Protein AF-A0AA96V704-F1 (afdb_monomer)

Secondary structure (DSSP, 8-state):
-------------------------------PPP-SSB-EEEEEEEE--TTSTTEEEEEEEEEEESTTTEEE-GGG-EEEEETTEEEEE-BEEESS---S--EEEEEEEEEEEEGGGPPSEEEEEEETTTSTT-EEEEEEEETTEEEEEEE-EEEEEEEEEETTEEEEEEEEEE-GGGEEE-GGG-EE-SS--TTSEEEEE-EEEEESS---S--EEEEEEEEEEEGGGS-SEEEEEEETTEEEEEEEETTEEE--

Radius of gyration: 26.64 Å; Cα contacts (8 Å, |Δi|>4): 535; chains: 1; bounding box: 70×61×93 Å

Organism: NCBI:txid3028294

Structure (mmCIF, N/CA/C/O backbone):
data_AF-A0AA96V704-F1
#
_entry.id   AF-A0AA96V704-F1
#
loop_
_atom_site.group_PDB
_atom_site.id
_atom_site.type_symbol
_atom_site.label_atom_id
_atom_site.label_alt_id
_atom_site.label_comp_id
_atom_site.label_asym_id
_atom_site.label_entity_id
_atom_site.label_seq_id
_atom_site.pdbx_PDB_ins_code
_atom_site.Cartn_x
_atom_site.Cartn_y
_atom_site.Cartn_z
_atom_site.occupancy
_atom_site.B_iso_or_equiv
_atom_site.auth_seq_id
_atom_site.auth_comp_id
_atom_site.auth_asym_id
_atom_site.auth_atom_id
_atom_site.pdbx_PDB_model_num
ATOM 1 N N . MET A 1 1 ? 39.446 -41.474 -61.841 1.00 39.25 1 MET A N 1
ATOM 2 C CA . MET A 1 1 ? 40.525 -41.990 -60.965 1.00 39.25 1 MET A CA 1
ATOM 3 C C . MET A 1 1 ? 41.539 -40.887 -60.685 1.00 39.25 1 MET A C 1
ATOM 5 O O . MET A 1 1 ? 42.264 -40.528 -61.600 1.00 39.25 1 MET A O 1
ATOM 9 N N . LYS A 1 2 ? 41.579 -40.363 -59.453 1.00 33.50 2 LYS A N 1
ATOM 10 C CA . LYS A 1 2 ? 42.769 -40.173 -58.590 1.00 33.50 2 LYS A CA 1
ATOM 11 C C . LYS A 1 2 ? 42.350 -39.379 -57.340 1.00 33.50 2 LYS A C 1
ATOM 13 O O . LYS A 1 2 ? 41.720 -38.336 -57.451 1.00 33.50 2 LYS A O 1
ATOM 18 N N . LYS A 1 3 ? 42.652 -39.955 -56.173 1.00 37.19 3 LYS A N 1
ATOM 19 C CA . LYS A 1 3 ? 42.550 -39.372 -54.824 1.00 37.19 3 LYS A CA 1
ATOM 20 C C . LYS A 1 3 ? 43.811 -38.549 -54.511 1.00 37.19 3 LYS A C 1
ATOM 22 O O . LYS A 1 3 ? 44.847 -38.854 -55.099 1.00 37.19 3 LYS A O 1
ATOM 27 N N . SER A 1 4 ? 43.671 -37.595 -53.576 1.00 34.91 4 SER A N 1
ATOM 28 C CA . SER A 1 4 ? 44.601 -37.122 -52.508 1.00 34.91 4 SER A CA 1
ATOM 29 C C . SER A 1 4 ? 44.200 -35.673 -52.158 1.00 34.91 4 SER A C 1
ATOM 31 O O . SER A 1 4 ? 44.224 -34.836 -53.049 1.00 34.91 4 SER A O 1
ATOM 33 N N . ILE A 1 5 ? 43.558 -35.336 -51.028 1.00 44.12 5 ILE A N 1
ATOM 34 C CA . ILE A 1 5 ? 43.994 -35.259 -49.608 1.00 44.12 5 ILE A CA 1
ATOM 35 C C . ILE A 1 5 ? 45.219 -34.355 -49.368 1.00 44.12 5 ILE A C 1
ATOM 37 O O . ILE A 1 5 ? 46.335 -34.778 -49.643 1.00 44.12 5 ILE A O 1
ATOM 41 N N . LEU A 1 6 ? 44.967 -33.170 -48.785 1.00 31.48 6 LEU A N 1
ATOM 42 C CA . LEU A 1 6 ? 45.676 -32.470 -47.680 1.00 31.48 6 LEU A CA 1
ATOM 43 C C . LEU A 1 6 ? 44.909 -31.133 -47.464 1.00 31.48 6 LEU A C 1
ATOM 45 O O . LEU A 1 6 ? 44.795 -30.371 -48.415 1.00 31.48 6 LEU A O 1
ATOM 49 N N . LEU A 1 7 ? 44.137 -30.846 -46.403 1.00 34.50 7 LEU A N 1
ATOM 50 C CA . LEU A 1 7 ? 44.446 -30.637 -44.974 1.00 34.50 7 LEU A CA 1
ATOM 51 C C . LEU A 1 7 ? 45.604 -29.655 -44.723 1.00 34.50 7 LEU A C 1
ATOM 53 O O . LEU A 1 7 ? 46.739 -30.011 -45.014 1.00 34.50 7 LEU A O 1
ATOM 57 N N . THR A 1 8 ? 45.287 -28.454 -44.198 1.00 35.72 8 THR A N 1
ATOM 58 C CA . THR A 1 8 ? 45.932 -27.661 -43.103 1.00 35.72 8 THR A CA 1
ATOM 59 C C . THR A 1 8 ? 45.295 -26.248 -43.124 1.00 35.72 8 THR A C 1
ATOM 61 O O . THR A 1 8 ? 45.451 -25.531 -44.103 1.00 35.72 8 THR A O 1
ATOM 64 N N . PHE A 1 9 ? 44.305 -25.929 -42.281 1.00 31.09 9 PHE A N 1
ATOM 65 C CA . PHE A 1 9 ? 44.401 -25.277 -40.957 1.00 31.09 9 PHE A CA 1
ATOM 66 C C . PHE A 1 9 ? 45.142 -23.926 -40.908 1.00 31.09 9 PHE A C 1
ATOM 68 O O . PHE A 1 9 ? 46.346 -23.885 -41.144 1.00 31.09 9 PHE A O 1
ATOM 75 N N . SER A 1 10 ? 44.413 -22.896 -40.439 1.00 35.72 10 SER A N 1
ATOM 76 C CA . SER A 1 10 ? 44.825 -21.712 -39.640 1.00 35.72 10 SER A CA 1
ATOM 77 C C . SER A 1 10 ? 44.359 -20.376 -40.250 1.00 35.72 10 SER A C 1
ATOM 79 O O . SER A 1 10 ? 44.518 -20.200 -41.448 1.00 35.72 10 SER A O 1
ATOM 81 N N . VAL A 1 11 ? 43.827 -19.359 -39.554 1.00 31.61 11 VAL A N 1
ATOM 82 C CA . VAL A 1 11 ? 43.449 -19.086 -38.145 1.00 31.61 11 VAL A CA 1
ATOM 83 C C . VAL A 1 11 ? 42.862 -17.643 -38.127 1.00 31.61 11 VAL A C 1
ATOM 85 O O . VAL A 1 11 ? 43.405 -16.803 -38.835 1.00 31.61 11 VAL A O 1
ATOM 88 N N . LEU A 1 12 ? 41.836 -17.382 -37.286 1.00 28.39 12 LEU A N 1
ATOM 89 C CA . LEU A 1 12 ? 41.386 -16.082 -36.692 1.00 28.39 12 LEU A CA 1
ATOM 90 C C . LEU A 1 12 ? 40.918 -14.916 -37.608 1.00 28.39 12 LEU A C 1
ATOM 92 O O . LEU A 1 12 ? 41.478 -14.692 -38.666 1.00 28.39 12 LEU A O 1
ATOM 96 N N . ALA A 1 13 ? 39.968 -14.039 -37.245 1.00 33.94 13 ALA A N 1
ATOM 97 C CA . ALA A 1 13 ? 39.105 -13.852 -36.063 1.00 33.94 13 ALA A CA 1
ATOM 98 C C . ALA A 1 13 ? 37.879 -12.994 -36.494 1.00 33.94 13 ALA A C 1
ATOM 100 O O . ALA A 1 13 ? 38.043 -12.077 -37.290 1.00 33.94 13 ALA A O 1
ATOM 101 N N . ILE A 1 14 ? 36.638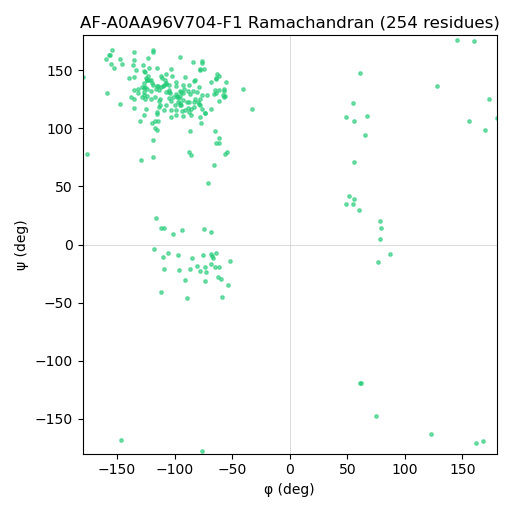 -13.398 -36.188 1.00 31.78 14 ILE A N 1
ATOM 102 C CA . ILE A 1 14 ? 35.740 -12.900 -35.113 1.00 31.78 14 ILE A CA 1
ATOM 103 C C . ILE A 1 14 ? 35.237 -11.453 -35.286 1.00 31.78 14 ILE A C 1
ATOM 105 O O . ILE A 1 14 ? 35.977 -10.508 -35.049 1.00 31.78 14 ILE A O 1
ATOM 109 N N . ALA A 1 15 ? 33.932 -11.319 -35.564 1.00 30.17 15 ALA A N 1
ATOM 110 C CA . ALA A 1 15 ? 32.969 -10.566 -34.742 1.00 30.17 15 ALA A CA 1
ATOM 111 C C . ALA A 1 15 ? 31.553 -10.734 -35.333 1.00 30.17 15 ALA A C 1
ATOM 113 O O . ALA A 1 15 ? 31.043 -9.864 -36.031 1.00 30.17 15 ALA A O 1
ATOM 114 N N . VAL A 1 16 ? 30.921 -11.883 -35.082 1.00 33.66 16 VAL A N 1
ATOM 115 C CA . VAL A 1 16 ? 29.465 -12.016 -35.228 1.00 33.66 16 VAL A CA 1
ATOM 116 C C . VAL A 1 16 ? 28.906 -11.970 -33.815 1.00 33.66 16 VAL A C 1
ATOM 118 O O . VAL A 1 16 ? 29.137 -12.886 -33.029 1.00 33.66 16 VAL A O 1
ATOM 121 N N . LEU A 1 17 ? 28.230 -10.866 -33.497 1.00 30.38 17 LEU A N 1
ATOM 122 C CA . LEU A 1 17 ? 27.373 -10.706 -32.327 1.00 30.38 17 LEU A CA 1
ATOM 123 C C . LEU A 1 17 ? 26.237 -11.729 -32.428 1.00 30.38 17 LEU A C 1
ATOM 125 O O . LEU A 1 17 ? 25.181 -11.468 -32.998 1.00 30.38 17 LEU A O 1
ATOM 129 N N . ALA A 1 18 ? 26.494 -12.930 -31.917 1.00 34.00 18 ALA A N 1
ATOM 130 C CA . ALA A 1 18 ? 25.453 -13.872 -31.569 1.00 34.00 18 ALA A CA 1
ATOM 131 C C . ALA A 1 18 ? 24.858 -13.403 -30.241 1.00 34.00 18 ALA A C 1
ATOM 133 O O . ALA A 1 18 ? 25.469 -13.539 -29.183 1.00 34.00 18 ALA A O 1
ATOM 134 N N . VAL A 1 19 ? 23.668 -12.821 -30.332 1.00 37.66 19 VAL A N 1
ATOM 135 C CA . VAL A 1 19 ? 22.746 -12.624 -29.217 1.00 37.66 19 VAL A CA 1
ATOM 136 C C . VAL A 1 19 ? 22.348 -14.024 -28.744 1.00 37.66 19 VAL A C 1
ATOM 138 O O . VAL A 1 19 ? 21.431 -14.642 -29.280 1.00 37.66 19 VAL A O 1
ATOM 141 N N . SER A 1 20 ? 23.128 -14.603 -27.834 1.00 30.58 20 SER A N 1
ATOM 142 C CA . SER A 1 20 ? 22.830 -15.909 -27.257 1.00 30.58 20 SER A CA 1
ATOM 143 C C . SER A 1 20 ? 22.031 -15.722 -25.978 1.00 30.58 20 SER A C 1
ATOM 145 O O . SER A 1 20 ? 22.572 -15.301 -24.954 1.00 30.58 20 SER A O 1
ATOM 147 N N . PHE A 1 21 ? 20.759 -16.112 -26.051 1.00 39.66 21 PHE A N 1
ATOM 148 C CA . PHE A 1 21 ? 20.025 -16.700 -24.939 1.00 39.66 21 PHE A CA 1
ATOM 149 C C . PHE A 1 21 ? 20.977 -17.530 -24.071 1.00 39.66 21 PHE A C 1
ATOM 151 O O . PHE A 1 21 ? 21.528 -18.535 -24.520 1.00 39.66 21 PHE A O 1
ATOM 158 N N . SER A 1 22 ? 21.153 -17.117 -22.824 1.00 34.06 22 SER A N 1
ATOM 159 C CA . SER A 1 22 ? 21.634 -17.985 -21.758 1.00 34.06 22 SER A CA 1
ATOM 160 C C . SER A 1 22 ? 20.549 -18.045 -20.693 1.00 34.06 22 SER A C 1
ATOM 162 O O . SER A 1 22 ? 20.645 -17.468 -19.619 1.00 34.06 22 SER A O 1
ATOM 164 N N . GLY A 1 23 ? 19.498 -18.803 -21.013 1.00 34.56 23 GLY A N 1
ATOM 165 C CA . GLY A 1 23 ? 18.799 -19.556 -19.986 1.00 34.56 23 GLY A CA 1
ATOM 166 C C . GLY A 1 23 ? 19.796 -20.537 -19.384 1.00 34.56 23 GLY A C 1
ATOM 167 O O . GLY A 1 23 ? 19.983 -21.639 -19.895 1.00 34.56 23 GLY A O 1
ATOM 168 N N . CYS A 1 24 ? 20.469 -20.120 -18.317 1.00 34.59 24 CYS A N 1
ATOM 169 C CA . CYS A 1 24 ? 21.003 -21.063 -17.360 1.00 34.59 24 CYS A CA 1
ATOM 170 C C . CYS A 1 24 ? 19.861 -21.323 -16.376 1.00 34.59 24 CYS A C 1
ATOM 172 O O . CYS A 1 24 ? 19.638 -20.545 -15.454 1.00 34.59 24 CYS A O 1
ATOM 174 N N . LEU A 1 25 ? 19.127 -22.421 -16.583 1.00 43.41 25 LEU A N 1
ATOM 175 C CA . LEU A 1 25 ? 18.431 -23.126 -15.502 1.00 43.41 25 LEU A CA 1
ATOM 176 C C . LEU A 1 25 ? 19.512 -23.696 -14.573 1.00 43.41 25 LEU A C 1
ATOM 178 O O . LEU A 1 25 ? 19.785 -24.893 -14.539 1.00 43.41 25 LEU A O 1
ATOM 182 N N . GLY A 1 26 ? 20.209 -22.794 -13.892 1.00 32.97 26 GLY A N 1
ATOM 183 C CA . GLY A 1 26 ? 21.067 -23.111 -12.780 1.00 32.97 26 GLY A CA 1
ATOM 184 C C . GLY A 1 26 ? 20.168 -23.199 -11.563 1.00 32.97 26 GLY A C 1
ATOM 185 O O . GLY A 1 26 ? 19.542 -22.215 -11.189 1.00 32.97 26 GLY A O 1
ATOM 186 N N . SER A 1 27 ? 20.120 -24.377 -10.948 1.00 44.25 27 SER A N 1
ATOM 187 C CA . SER A 1 27 ? 19.888 -24.523 -9.511 1.00 44.25 27 SER A CA 1
ATOM 188 C C . SER A 1 27 ? 20.964 -23.699 -8.794 1.00 44.25 27 SER A C 1
ATOM 190 O O . SER A 1 27 ? 22.006 -24.228 -8.409 1.00 44.25 27 SER A O 1
ATOM 192 N N . GLY A 1 28 ? 20.786 -22.384 -8.755 1.00 36.56 28 GLY A N 1
ATOM 193 C CA . GLY A 1 28 ? 21.665 -21.457 -8.075 1.00 36.56 28 GLY A CA 1
ATOM 194 C C . GLY A 1 28 ? 21.086 -21.216 -6.700 1.00 36.56 28 GLY A C 1
ATOM 195 O O . GLY A 1 28 ? 19.957 -20.751 -6.600 1.00 36.56 28 GLY A O 1
ATOM 196 N N . ASP A 1 29 ? 21.856 -21.550 -5.666 1.00 43.31 29 ASP A N 1
ATOM 197 C CA . ASP A 1 29 ? 21.665 -20.975 -4.339 1.00 43.31 29 ASP A CA 1
ATOM 198 C C . ASP A 1 29 ? 21.357 -19.480 -4.488 1.00 43.31 29 ASP A C 1
ATOM 200 O O . ASP A 1 29 ? 22.064 -18.804 -5.246 1.00 43.31 29 ASP A O 1
ATOM 204 N N . ASP A 1 30 ? 20.333 -18.996 -3.779 1.00 45.97 30 ASP A N 1
ATOM 205 C CA . ASP A 1 30 ? 19.966 -17.584 -3.634 1.00 45.97 30 ASP A CA 1
ATOM 206 C C . ASP A 1 30 ? 21.181 -16.789 -3.133 1.00 45.97 30 ASP A C 1
ATOM 208 O O . ASP A 1 30 ? 21.349 -16.526 -1.942 1.00 45.97 30 ASP A O 1
ATOM 212 N N . LYS A 1 31 ? 22.106 -16.458 -4.032 1.00 41.94 31 LYS A N 1
ATOM 213 C CA . LYS A 1 31 ? 23.241 -15.605 -3.720 1.00 41.94 31 LYS A CA 1
ATOM 214 C C . LYS A 1 31 ? 22.753 -14.176 -3.892 1.00 41.94 31 LYS A C 1
ATOM 216 O O . LYS A 1 31 ? 22.484 -13.789 -5.030 1.00 41.94 31 LYS A O 1
ATOM 221 N N . PRO A 1 32 ? 22.629 -13.400 -2.802 1.00 43.78 32 PRO A N 1
ATOM 222 C CA . PRO A 1 32 ? 22.258 -12.003 -2.910 1.00 43.78 32 PRO A CA 1
ATOM 223 C C . PRO A 1 32 ? 23.282 -11.299 -3.802 1.00 43.78 32 PRO A C 1
ATOM 225 O O . PRO A 1 32 ? 24.494 -11.446 -3.619 1.00 43.78 32 PRO A O 1
ATOM 228 N N . VAL A 1 33 ? 22.787 -10.583 -4.808 1.00 52.56 33 VAL A N 1
ATOM 229 C CA . VAL A 1 33 ? 23.604 -9.677 -5.613 1.00 52.56 33 VAL A CA 1
ATOM 230 C C . VAL A 1 33 ? 24.136 -8.609 -4.659 1.00 52.56 33 VAL A C 1
ATOM 232 O O . VAL A 1 33 ? 23.356 -7.970 -3.960 1.00 52.56 33 VAL A O 1
ATOM 235 N N . THR A 1 34 ? 25.456 -8.434 -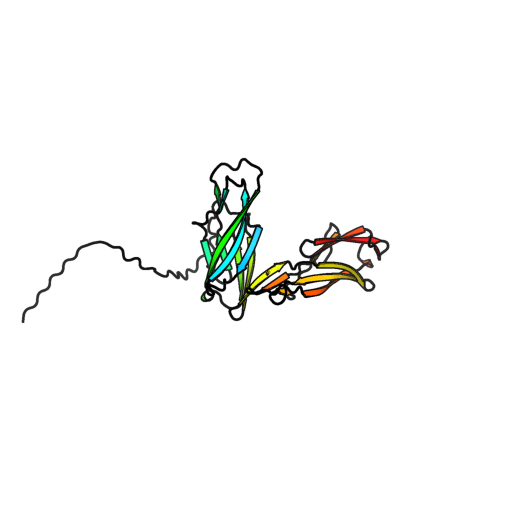4.579 1.00 50.34 34 THR A N 1
ATOM 236 C CA . THR A 1 34 ? 26.038 -7.344 -3.788 1.00 50.34 34 THR A CA 1
ATOM 237 C C . THR A 1 34 ? 25.693 -6.021 -4.460 1.00 50.34 34 THR A C 1
ATOM 239 O O . THR A 1 34 ? 26.110 -5.781 -5.592 1.00 50.34 34 THR A O 1
ATOM 242 N N . ILE A 1 35 ? 24.931 -5.179 -3.766 1.00 59.28 35 ILE A N 1
ATOM 243 C CA . ILE A 1 35 ? 24.537 -3.857 -4.249 1.00 59.28 35 ILE A CA 1
ATOM 244 C C . ILE A 1 35 ? 25.466 -2.822 -3.627 1.00 59.28 35 ILE A C 1
ATOM 246 O O . ILE A 1 35 ? 25.413 -2.566 -2.422 1.00 59.28 35 ILE A O 1
ATOM 250 N N . ASP A 1 36 ? 26.308 -2.212 -4.455 1.00 61.59 36 ASP A N 1
ATOM 251 C CA . ASP A 1 36 ? 27.104 -1.068 -4.035 1.00 61.59 36 ASP A CA 1
ATOM 252 C C . ASP A 1 36 ? 26.209 0.177 -3.989 1.00 61.59 36 ASP A C 1
ATOM 254 O O . ASP A 1 36 ? 25.679 0.618 -5.006 1.00 61.59 36 ASP A O 1
ATOM 258 N N . ASN A 1 37 ? 26.054 0.745 -2.788 1.00 70.69 37 ASN A N 1
ATOM 259 C CA . ASN A 1 37 ? 25.334 1.995 -2.525 1.00 70.69 37 ASN A CA 1
ATOM 260 C C . ASN A 1 37 ? 23.868 1.998 -3.033 1.00 70.69 37 ASN A C 1
ATOM 262 O O . ASN A 1 37 ? 23.546 2.696 -3.997 1.00 70.69 37 ASN A O 1
ATOM 266 N N . PRO A 1 38 ? 22.961 1.241 -2.387 1.00 78.50 38 PRO A N 1
ATOM 267 C CA . PRO A 1 38 ? 21.559 1.161 -2.794 1.00 78.50 38 PRO A CA 1
ATOM 268 C C . PRO A 1 38 ? 20.840 2.511 -2.672 1.00 78.50 38 PRO A C 1
ATOM 270 O O . PRO A 1 38 ? 21.104 3.307 -1.759 1.00 78.50 38 PRO A O 1
ATOM 273 N N . ALA A 1 39 ? 19.887 2.757 -3.569 1.00 77.44 39 ALA A N 1
ATOM 274 C CA . ALA A 1 39 ? 18.998 3.909 -3.497 1.00 77.44 39 ALA A CA 1
ATOM 275 C C . ALA A 1 39 ? 17.917 3.756 -2.412 1.00 77.44 39 ALA A C 1
ATOM 277 O O . ALA A 1 39 ? 17.479 2.646 -2.117 1.00 77.44 39 ALA A O 1
ATOM 278 N N . THR A 1 40 ? 17.447 4.868 -1.837 1.00 83.06 40 THR A N 1
ATOM 279 C CA . THR A 1 40 ? 16.269 4.853 -0.953 1.00 83.06 40 THR A CA 1
ATOM 280 C C . THR A 1 40 ? 15.013 5.022 -1.804 1.00 83.06 40 THR A C 1
ATOM 282 O O . THR A 1 40 ? 14.816 6.077 -2.404 1.00 83.06 40 THR A O 1
ATOM 285 N N . ILE A 1 41 ? 14.163 3.999 -1.860 1.00 84.50 41 ILE A N 1
ATOM 286 C CA . ILE A 1 41 ? 12.920 4.028 -2.643 1.00 84.50 41 ILE A CA 1
ATOM 287 C C . ILE A 1 41 ? 11.814 4.719 -1.841 1.00 84.50 41 ILE A C 1
ATOM 289 O O . ILE A 1 41 ? 11.733 4.556 -0.626 1.00 84.50 41 ILE A O 1
ATOM 293 N N . GLN A 1 42 ? 10.991 5.529 -2.507 1.00 83.75 42 GLN A N 1
ATOM 294 C CA . GLN A 1 42 ? 9.858 6.235 -1.894 1.00 83.75 42 GLN A CA 1
ATOM 295 C C . GLN A 1 42 ? 8.515 5.719 -2.396 1.00 83.75 42 GLN A C 1
ATOM 297 O O . GLN A 1 42 ? 7.584 5.567 -1.612 1.00 83.75 42 GLN A O 1
ATOM 302 N N . ALA A 1 43 ? 8.416 5.453 -3.696 1.00 80.88 43 ALA A N 1
ATOM 303 C CA . ALA A 1 43 ? 7.206 4.947 -4.324 1.00 80.88 43 ALA A CA 1
ATOM 304 C C . ALA A 1 43 ? 7.550 4.180 -5.602 1.00 80.88 43 ALA A C 1
ATOM 306 O O . ALA A 1 43 ? 8.585 4.441 -6.223 1.00 80.88 43 ALA A O 1
ATOM 307 N N . ILE A 1 44 ? 6.665 3.265 -5.994 1.00 83.94 44 ILE A N 1
ATOM 308 C CA . ILE A 1 44 ? 6.725 2.566 -7.277 1.00 83.94 44 ILE A CA 1
ATOM 309 C C . ILE A 1 44 ? 5.328 2.545 -7.893 1.00 83.94 44 ILE A C 1
ATOM 311 O O . ILE A 1 44 ? 4.363 2.184 -7.222 1.00 83.94 44 ILE A O 1
ATOM 315 N N . THR A 1 45 ? 5.246 2.887 -9.174 1.00 84.06 45 THR A N 1
ATOM 316 C CA . THR A 1 45 ? 4.037 2.757 -9.992 1.00 84.06 45 THR A CA 1
ATOM 317 C C . THR A 1 45 ? 4.308 1.763 -11.112 1.00 84.06 45 THR A C 1
ATOM 319 O O . THR A 1 45 ? 5.337 1.862 -11.778 1.00 84.06 45 THR A O 1
ATOM 322 N N . TYR A 1 46 ? 3.391 0.826 -11.347 1.00 85.38 46 TYR A N 1
ATOM 323 C CA . TYR A 1 46 ? 3.526 -0.191 -12.391 1.00 85.38 46 TYR A CA 1
ATOM 324 C C . TYR A 1 46 ? 2.572 0.080 -13.541 1.00 85.38 46 TYR A C 1
ATOM 326 O O . TYR A 1 46 ? 1.433 0.476 -13.309 1.00 85.38 46 TYR A O 1
ATOM 334 N N . TYR A 1 47 ? 3.027 -0.152 -14.769 1.00 84.44 47 TYR A N 1
ATOM 335 C CA . TYR A 1 47 ? 2.191 0.026 -15.950 1.00 84.44 47 TYR A CA 1
ATOM 336 C C . TYR A 1 47 ? 2.715 -0.738 -17.165 1.00 84.44 47 TYR A C 1
ATOM 338 O O . TYR A 1 47 ? 3.897 -1.067 -17.278 1.00 84.44 47 TYR A O 1
ATOM 346 N N . THR A 1 48 ? 1.818 -0.973 -18.114 1.00 75.25 48 THR A N 1
ATOM 347 C CA . THR A 1 48 ? 2.095 -1.440 -19.469 1.00 75.25 48 THR A CA 1
ATOM 348 C C . THR A 1 48 ? 1.622 -0.324 -20.398 1.00 75.25 48 THR A C 1
ATOM 350 O O . THR A 1 48 ? 0.431 -0.033 -20.508 1.00 75.25 48 THR A O 1
ATOM 353 N N . LEU A 1 49 ? 2.559 0.425 -20.994 1.00 66.06 49 LEU A N 1
ATOM 354 C CA . LEU A 1 49 ? 2.177 1.570 -21.825 1.00 66.06 49 LEU A CA 1
ATOM 355 C C . LEU A 1 49 ? 1.392 1.084 -23.052 1.00 66.06 49 LEU A C 1
ATOM 357 O O . LEU A 1 49 ? 1.775 0.093 -23.668 1.00 66.06 49 LEU A O 1
ATOM 361 N N . PRO A 1 50 ? 0.369 1.825 -23.510 1.00 55.69 50 PRO A N 1
ATOM 362 C CA . PRO A 1 50 ? -0.429 1.432 -24.674 1.00 55.69 50 PRO A CA 1
ATOM 363 C C . PRO A 1 50 ? 0.351 1.439 -26.001 1.00 55.69 50 PRO A C 1
ATOM 365 O O . PRO A 1 50 ? -0.169 0.973 -27.011 1.00 55.69 50 PRO A O 1
ATOM 368 N N . VAL A 1 51 ? 1.565 2.004 -26.028 1.00 53.81 51 VAL A N 1
ATOM 369 C CA . VAL A 1 51 ? 2.419 2.085 -27.227 1.00 53.81 51 VAL A CA 1
ATOM 370 C C . VAL A 1 51 ? 3.357 0.876 -27.345 1.00 53.81 51 VAL A C 1
ATOM 372 O O . VAL A 1 51 ? 3.626 0.448 -28.462 1.00 53.81 51 VAL A O 1
ATOM 375 N N . ASP A 1 52 ? 3.770 0.299 -26.212 1.00 57.47 52 ASP A N 1
ATOM 376 C CA . ASP A 1 52 ? 4.586 -0.917 -26.106 1.00 57.47 52 ASP A CA 1
ATOM 377 C C . ASP A 1 52 ? 3.881 -1.870 -25.132 1.00 57.47 52 ASP A C 1
ATOM 379 O O . ASP A 1 52 ? 4.288 -2.048 -23.983 1.00 57.47 52 ASP A O 1
ATOM 383 N N . ASP A 1 53 ? 2.772 -2.457 -25.593 1.00 68.75 53 ASP A N 1
ATOM 384 C CA . ASP A 1 53 ? 1.853 -3.256 -24.769 1.00 68.75 53 ASP A CA 1
ATOM 385 C C . ASP A 1 53 ? 2.472 -4.537 -24.196 1.00 68.75 53 ASP A C 1
ATOM 387 O O . ASP A 1 53 ? 1.831 -5.217 -23.396 1.00 68.75 53 ASP A O 1
ATOM 391 N N . ASN A 1 54 ? 3.695 -4.871 -24.603 1.00 83.88 54 ASN A N 1
ATOM 392 C CA . ASN A 1 54 ? 4.389 -6.080 -24.206 1.00 83.88 54 ASN A CA 1
ATOM 393 C C . ASN A 1 54 ? 5.341 -5.863 -23.025 1.00 83.88 54 ASN A C 1
ATOM 395 O O . ASN A 1 54 ? 5.671 -6.832 -22.349 1.00 83.88 54 ASN A O 1
ATOM 399 N N . GLU A 1 55 ? 5.797 -4.636 -22.762 1.00 89.81 55 GLU A N 1
ATOM 400 C CA . GLU A 1 55 ? 6.717 -4.364 -21.655 1.00 89.81 55 GLU A CA 1
ATOM 401 C C . GLU A 1 55 ? 5.955 -4.078 -20.360 1.00 89.81 55 GLU A C 1
ATOM 403 O O . GLU A 1 55 ? 5.037 -3.260 -20.312 1.00 89.81 55 GLU A O 1
ATOM 408 N N . VAL A 1 56 ? 6.379 -4.743 -19.290 1.00 89.69 56 VAL A N 1
ATOM 409 C CA . VAL A 1 56 ? 5.948 -4.465 -17.922 1.00 89.69 56 VAL A CA 1
ATOM 410 C C . VAL A 1 56 ? 6.957 -3.499 -17.331 1.00 89.69 56 VAL A C 1
ATOM 412 O O . VAL A 1 56 ? 8.130 -3.841 -17.171 1.00 89.69 56 VAL A O 1
ATOM 415 N N . LYS A 1 57 ? 6.512 -2.286 -17.020 1.00 91.56 57 LYS A N 1
ATOM 416 C CA . LYS A 1 57 ? 7.374 -1.202 -16.557 1.00 91.56 57 LYS A CA 1
ATOM 417 C C . LYS A 1 57 ? 7.042 -0.809 -15.127 1.00 91.56 57 LYS A C 1
ATOM 419 O O . LYS A 1 57 ? 5.909 -0.949 -14.669 1.00 91.56 57 LYS A O 1
ATOM 424 N N . ALA A 1 58 ? 8.054 -0.302 -14.440 1.00 91.00 58 ALA A N 1
ATOM 425 C CA . ALA A 1 58 ? 7.932 0.354 -13.152 1.00 91.00 58 ALA A CA 1
ATOM 426 C C . ALA A 1 58 ? 8.528 1.761 -13.241 1.00 91.00 58 ALA A C 1
ATOM 428 O O . ALA A 1 58 ? 9.680 1.917 -13.639 1.00 91.00 58 ALA A O 1
ATOM 429 N N . GLU A 1 59 ? 7.775 2.777 -12.836 1.00 92.12 59 GLU A N 1
ATOM 430 C CA . GLU A 1 59 ? 8.326 4.084 -12.490 1.00 92.12 59 GLU A CA 1
ATOM 431 C C . GLU A 1 59 ? 8.644 4.088 -10.996 1.00 92.12 59 GLU A C 1
ATOM 433 O O . GLU A 1 59 ? 7.759 3.945 -10.154 1.00 92.12 59 GLU A O 1
ATOM 438 N N . ILE A 1 60 ? 9.926 4.214 -10.671 1.00 90.25 60 ILE A N 1
ATOM 439 C CA . ILE A 1 60 ? 10.449 4.162 -9.310 1.00 90.25 60 ILE A CA 1
ATOM 440 C C . ILE A 1 60 ? 10.867 5.575 -8.908 1.00 90.25 60 ILE A C 1
ATOM 442 O O . ILE A 1 60 ? 11.753 6.166 -9.528 1.00 90.25 60 ILE A O 1
ATOM 446 N N . LEU A 1 61 ? 10.255 6.109 -7.850 1.00 90.81 61 LEU A N 1
ATOM 447 C CA . LEU A 1 61 ? 10.656 7.373 -7.242 1.00 90.81 61 LEU A CA 1
ATOM 448 C C . LEU A 1 61 ? 11.728 7.114 -6.183 1.00 90.81 61 LEU A C 1
ATOM 450 O O . LEU A 1 61 ? 11.487 6.457 -5.167 1.00 90.81 61 LEU A O 1
ATOM 454 N N . VAL A 1 62 ? 12.909 7.668 -6.415 1.00 86.56 62 VAL A N 1
ATOM 455 C CA . VAL A 1 62 ? 14.096 7.498 -5.585 1.00 86.56 62 VAL A CA 1
ATOM 456 C C . VAL A 1 62 ? 14.383 8.779 -4.815 1.00 86.56 62 VAL A C 1
ATOM 458 O O . VAL A 1 62 ? 14.469 9.852 -5.406 1.00 86.56 62 VAL A O 1
ATOM 461 N N . GLN A 1 63 ? 14.603 8.671 -3.507 1.00 86.50 63 GLN A N 1
ATOM 462 C CA . GLN A 1 63 ? 15.167 9.751 -2.704 1.00 86.50 63 GLN A CA 1
ATOM 463 C C . GLN A 1 63 ? 16.696 9.754 -2.829 1.00 86.50 63 GLN A C 1
ATOM 465 O O . GLN A 1 63 ? 17.361 8.763 -2.520 1.00 86.50 63 GLN A O 1
ATOM 470 N N . ILE A 1 64 ? 17.253 10.899 -3.221 1.00 83.06 64 ILE A N 1
ATOM 471 C CA . ILE A 1 64 ? 18.696 11.145 -3.330 1.00 83.06 64 ILE A CA 1
ATOM 472 C C . ILE A 1 64 ? 19.154 12.136 -2.255 1.00 83.06 64 ILE A C 1
ATOM 474 O O . ILE A 1 64 ? 18.438 13.080 -1.905 1.00 83.06 64 ILE A O 1
ATOM 478 N N . GLN A 1 65 ? 20.353 11.923 -1.711 1.00 75.00 65 GLN A N 1
ATOM 479 C CA . GLN A 1 65 ? 20.950 12.808 -0.707 1.00 75.00 65 GLN A CA 1
ATOM 480 C C . GLN A 1 65 ? 21.934 13.784 -1.348 1.00 75.00 65 GLN A C 1
ATOM 482 O O . GLN A 1 65 ? 22.862 13.376 -2.042 1.00 75.00 65 GLN A O 1
ATOM 487 N N . GLY A 1 66 ? 21.751 15.076 -1.073 1.00 67.19 66 GLY A N 1
ATOM 488 C CA . GLY A 1 66 ? 22.463 16.149 -1.751 1.00 67.19 66 GLY A CA 1
ATOM 489 C C . GLY A 1 66 ? 22.059 16.176 -3.220 1.00 67.19 66 GLY A C 1
ATOM 490 O O . GLY A 1 66 ? 22.653 15.486 -4.039 1.00 67.19 66 GLY A O 1
ATOM 491 N N . THR A 1 67 ? 21.069 16.999 -3.571 1.00 62.59 67 THR A N 1
ATOM 492 C CA . THR A 1 67 ? 20.416 17.074 -4.900 1.00 62.59 67 THR A CA 1
ATOM 493 C C . THR A 1 67 ? 21.373 17.235 -6.094 1.00 62.59 67 THR A C 1
ATOM 495 O O . THR A 1 67 ? 20.963 17.077 -7.235 1.00 62.59 67 THR A O 1
ATOM 498 N N . HIS A 1 68 ? 22.637 17.587 -5.841 1.00 67.25 68 HIS A N 1
ATOM 499 C CA . HIS A 1 68 ? 23.692 17.797 -6.839 1.00 67.25 68 HIS A CA 1
ATOM 500 C C . HIS A 1 68 ? 24.875 16.825 -6.678 1.00 67.25 68 HIS A C 1
ATOM 502 O O . HIS A 1 68 ? 25.822 16.858 -7.463 1.00 67.25 68 HIS A O 1
ATOM 508 N N . SER A 1 69 ? 24.842 15.999 -5.634 1.00 72.75 69 SER A N 1
ATOM 509 C CA . SER A 1 69 ? 25.926 15.131 -5.179 1.00 72.75 69 SER A CA 1
ATOM 510 C C . SER A 1 69 ? 25.643 13.661 -5.434 1.00 72.75 69 SER A C 1
ATOM 512 O O . SER A 1 69 ? 26.594 12.890 -5.507 1.00 72.75 69 SER A O 1
ATOM 514 N N . GLN A 1 70 ? 24.376 13.286 -5.599 1.00 81.25 70 GLN A N 1
ATOM 515 C CA . GLN A 1 70 ? 23.945 11.920 -5.854 1.00 81.25 70 GLN A CA 1
ATOM 516 C C . GLN A 1 70 ? 22.900 11.880 -6.970 1.00 81.25 70 GLN A C 1
ATOM 518 O O . GLN A 1 70 ? 22.061 12.772 -7.065 1.00 81.25 70 GLN A O 1
ATOM 523 N N . SER A 1 71 ? 22.947 10.841 -7.796 1.00 86.69 71 SER A N 1
ATOM 524 C CA . SER A 1 71 ? 21.937 10.552 -8.818 1.00 86.69 71 SER A CA 1
ATOM 525 C C . SER A 1 71 ? 21.792 9.048 -9.002 1.00 86.69 71 SER A C 1
ATOM 527 O O . SER A 1 71 ? 22.704 8.286 -8.664 1.00 86.69 71 SER A O 1
ATOM 529 N N . VAL A 1 72 ? 20.665 8.614 -9.559 1.00 88.62 72 VAL A N 1
ATOM 530 C CA . VAL A 1 72 ? 20.473 7.209 -9.933 1.00 88.62 72 VAL A CA 1
ATOM 531 C C . VAL A 1 72 ? 21.458 6.834 -11.038 1.00 88.62 72 VAL A C 1
ATOM 533 O O . VAL A 1 72 ? 21.613 7.554 -12.026 1.00 88.62 72 VAL A O 1
ATOM 536 N N . ASP A 1 73 ? 22.121 5.693 -10.883 1.00 89.38 73 ASP A N 1
ATOM 537 C CA . ASP A 1 73 ? 22.997 5.128 -11.903 1.00 89.38 73 ASP A CA 1
ATOM 538 C C . ASP A 1 73 ? 22.183 4.259 -12.865 1.00 89.38 73 ASP A C 1
ATOM 540 O O . ASP A 1 73 ? 22.105 3.035 -12.747 1.00 89.38 73 ASP A O 1
ATOM 544 N N . LYS A 1 74 ? 21.508 4.940 -13.795 1.00 89.62 74 LYS A N 1
ATOM 545 C CA . LYS A 1 74 ? 20.535 4.340 -14.721 1.00 89.62 74 LYS A CA 1
ATOM 546 C C . LYS A 1 74 ? 21.144 3.258 -15.610 1.00 89.62 74 LYS A C 1
ATOM 548 O O . LYS A 1 74 ? 20.445 2.315 -15.965 1.00 89.62 74 LYS A O 1
ATOM 553 N N . ASP A 1 75 ? 22.431 3.374 -15.927 1.00 88.00 75 ASP A N 1
ATOM 554 C CA . ASP A 1 75 ? 23.140 2.435 -16.800 1.00 88.00 75 ASP A CA 1
ATOM 555 C C . ASP A 1 75 ? 23.421 1.090 -16.109 1.00 88.00 75 ASP A C 1
ATOM 557 O O . ASP A 1 75 ? 23.655 0.087 -16.784 1.00 88.00 75 ASP A O 1
ATOM 561 N N . ASN A 1 76 ? 23.377 1.055 -14.772 1.00 88.62 76 ASN A N 1
ATOM 562 C CA . ASN A 1 76 ? 23.658 -0.129 -13.960 1.00 88.62 76 ASN A CA 1
ATOM 563 C C . ASN A 1 76 ? 22.420 -0.676 -13.234 1.00 88.62 76 ASN A C 1
ATOM 565 O O . ASN A 1 76 ? 22.547 -1.519 -12.340 1.00 88.62 76 ASN A O 1
ATOM 569 N N . ILE A 1 77 ? 21.221 -0.233 -13.621 1.00 90.19 77 ILE A N 1
ATOM 570 C CA . ILE A 1 77 ? 19.981 -0.855 -13.159 1.00 90.19 77 ILE A CA 1
ATOM 571 C C . ILE A 1 77 ? 19.906 -2.269 -13.725 1.00 90.19 77 ILE A C 1
ATOM 573 O O . ILE A 1 77 ? 20.052 -2.488 -14.928 1.00 90.19 77 ILE A O 1
ATOM 577 N N . THR A 1 78 ? 19.657 -3.242 -12.854 1.00 92.00 78 THR A N 1
ATOM 578 C CA . THR A 1 78 ? 19.486 -4.637 -13.261 1.00 92.00 78 THR A CA 1
ATOM 579 C C . THR A 1 78 ? 18.141 -5.163 -12.800 1.00 92.00 78 THR A C 1
ATOM 581 O O . THR A 1 78 ? 17.655 -4.810 -11.726 1.00 92.00 78 THR A O 1
ATOM 584 N N . VAL A 1 79 ? 17.545 -6.027 -13.621 1.00 93.25 79 VAL A N 1
ATOM 585 C CA . VAL A 1 79 ? 16.330 -6.760 -13.272 1.00 93.25 79 VAL A CA 1
ATOM 586 C C . VAL A 1 79 ? 16.561 -8.245 -13.487 1.00 93.25 79 VAL A C 1
ATOM 588 O O . VAL A 1 79 ? 17.135 -8.657 -14.493 1.00 93.25 79 VAL A O 1
ATOM 591 N N . THR A 1 80 ? 16.143 -9.063 -12.527 1.00 92.94 80 THR A N 1
ATOM 592 C CA . THR A 1 80 ? 16.174 -10.523 -12.632 1.00 92.94 80 THR A CA 1
ATOM 593 C C . THR A 1 80 ? 14.858 -11.102 -12.134 1.00 92.94 80 THR A C 1
ATOM 595 O O . THR A 1 80 ? 14.459 -10.855 -11.000 1.00 92.94 80 THR A O 1
ATOM 598 N N . ILE A 1 81 ? 14.200 -11.907 -12.968 1.00 92.00 81 ILE A N 1
ATOM 599 C CA . ILE A 1 81 ? 12.989 -12.643 -12.594 1.00 92.00 81 ILE A CA 1
ATOM 600 C C . ILE A 1 81 ? 13.392 -14.068 -12.202 1.00 92.00 81 ILE A C 1
ATOM 602 O O . ILE A 1 81 ? 13.994 -14.788 -13.002 1.00 92.00 81 ILE A O 1
ATOM 606 N N . ILE A 1 82 ? 13.060 -14.482 -10.979 1.00 91.12 82 ILE A N 1
ATOM 607 C CA . ILE A 1 82 ? 13.315 -15.827 -10.452 1.00 91.12 82 ILE A CA 1
ATOM 608 C C . ILE A 1 82 ? 12.015 -16.349 -9.847 1.00 91.12 82 ILE A C 1
ATOM 610 O O . ILE A 1 82 ? 11.609 -15.924 -8.770 1.00 91.12 82 ILE A O 1
ATOM 614 N N . GLY A 1 83 ? 11.363 -17.287 -10.537 1.00 90.94 83 GLY A N 1
ATOM 615 C CA . GLY A 1 83 ? 10.082 -17.829 -10.083 1.00 90.94 83 GLY A CA 1
ATOM 616 C C . GLY A 1 83 ? 9.007 -16.744 -10.007 1.00 90.94 83 GLY A C 1
ATOM 617 O O . GLY A 1 83 ? 8.685 -16.135 -11.023 1.00 90.94 83 GLY A O 1
ATOM 618 N N . ASP A 1 84 ? 8.476 -16.533 -8.808 1.00 92.62 84 ASP A N 1
ATOM 619 C CA . ASP A 1 84 ? 7.476 -15.530 -8.425 1.00 92.62 84 ASP A CA 1
ATOM 620 C C . ASP A 1 84 ? 8.105 -14.231 -7.881 1.00 92.62 84 ASP A C 1
ATOM 622 O O . ASP A 1 84 ? 7.421 -13.393 -7.301 1.00 92.62 84 ASP A O 1
ATOM 626 N N . LYS A 1 85 ? 9.418 -14.036 -8.046 1.00 94.12 85 LYS A N 1
ATOM 627 C CA . LYS A 1 85 ? 10.125 -12.844 -7.562 1.00 94.12 85 LYS A CA 1
ATOM 628 C C . LYS A 1 85 ? 10.761 -12.062 -8.698 1.00 94.12 85 LYS A C 1
ATOM 630 O O . LYS A 1 85 ? 11.401 -12.634 -9.580 1.00 94.12 85 LYS A O 1
ATOM 635 N N . VAL A 1 86 ? 10.631 -10.741 -8.634 1.00 94.31 86 VAL A N 1
ATOM 636 C CA . VAL A 1 86 ? 11.283 -9.785 -9.533 1.00 94.31 86 VAL A CA 1
ATOM 637 C C . VAL A 1 86 ? 12.270 -8.969 -8.714 1.00 94.31 86 VAL A C 1
ATOM 639 O O . VAL A 1 86 ? 11.883 -8.104 -7.936 1.00 94.31 86 VAL A O 1
ATOM 642 N N . TYR A 1 87 ? 13.555 -9.246 -8.879 1.00 92.81 87 TYR A N 1
ATOM 643 C CA . TYR A 1 87 ? 14.621 -8.510 -8.214 1.00 92.81 87 TYR A CA 1
ATOM 644 C C . TYR A 1 87 ? 15.038 -7.328 -9.075 1.00 92.81 87 TYR A C 1
ATOM 646 O O . TYR A 1 87 ? 15.446 -7.523 -10.218 1.00 92.81 87 TYR A O 1
ATOM 654 N N . VAL A 1 88 ? 14.966 -6.123 -8.520 1.00 92.62 88 VAL A N 1
ATOM 655 C CA . VAL A 1 88 ? 15.407 -4.888 -9.169 1.00 92.62 88 VAL A CA 1
ATOM 656 C C . VAL A 1 88 ? 16.542 -4.291 -8.350 1.00 92.62 88 VAL A C 1
ATOM 658 O O . VAL A 1 88 ? 16.403 -4.072 -7.149 1.00 92.62 88 VAL A O 1
ATOM 661 N N . ASN A 1 89 ? 17.668 -4.001 -8.986 1.00 89.88 89 ASN A N 1
ATOM 662 C CA . ASN A 1 89 ? 18.739 -3.236 -8.368 1.00 89.88 89 ASN A CA 1
ATOM 663 C C . ASN A 1 89 ? 18.723 -1.808 -8.909 1.00 89.88 89 ASN A C 1
ATOM 665 O O . ASN A 1 89 ? 18.834 -1.614 -10.119 1.00 89.88 89 ASN A O 1
ATOM 669 N N . VAL A 1 90 ? 18.624 -0.825 -8.017 1.00 89.38 90 VAL A N 1
ATOM 670 C CA . VAL A 1 90 ? 18.696 0.602 -8.343 1.00 89.38 90 VAL A CA 1
ATOM 671 C C . VAL A 1 90 ? 19.895 1.202 -7.601 1.00 89.38 90 VAL A C 1
ATOM 673 O O . VAL A 1 90 ? 19.754 1.635 -6.451 1.00 89.38 90 VAL A O 1
ATOM 676 N N . PRO A 1 91 ? 21.088 1.203 -8.222 1.00 89.50 91 PRO A N 1
ATOM 677 C CA . PRO A 1 91 ? 22.273 1.818 -7.639 1.00 89.50 91 PRO A CA 1
ATOM 678 C C . PRO A 1 91 ? 22.233 3.348 -7.750 1.00 89.50 91 PRO A C 1
ATOM 680 O O . PRO A 1 91 ? 21.590 3.916 -8.639 1.00 89.50 91 PRO A O 1
ATOM 683 N N . VAL A 1 92 ? 22.961 4.030 -6.861 1.00 86.50 92 VAL A N 1
ATOM 684 C CA . VAL A 1 92 ? 23.201 5.478 -6.967 1.00 86.50 92 VAL A CA 1
ATOM 685 C C . VAL A 1 92 ? 24.690 5.792 -7.020 1.00 86.50 92 VAL A C 1
ATOM 687 O O . VAL A 1 92 ? 25.506 5.218 -6.293 1.00 86.50 92 VAL A O 1
ATOM 690 N N . VAL A 1 93 ? 25.042 6.770 -7.848 1.00 87.00 93 VAL A N 1
ATOM 691 C CA . VAL A 1 93 ? 26.403 7.296 -7.978 1.00 87.00 93 VAL A CA 1
ATOM 692 C C . VAL A 1 93 ? 26.531 8.617 -7.245 1.00 87.00 93 VAL A C 1
ATOM 694 O O . VAL A 1 93 ? 25.610 9.431 -7.236 1.00 87.00 93 VAL A O 1
ATOM 697 N N . ASN A 1 94 ? 27.704 8.846 -6.654 1.00 81.81 94 ASN A N 1
ATOM 698 C CA . ASN A 1 94 ? 28.027 10.114 -6.014 1.00 81.81 94 ASN A CA 1
ATOM 699 C C . ASN A 1 94 ? 28.951 10.926 -6.931 1.00 81.81 94 ASN A C 1
ATOM 701 O O . ASN A 1 94 ? 30.090 10.533 -7.181 1.00 81.81 94 ASN A O 1
ATOM 705 N N . SER A 1 95 ? 28.479 12.071 -7.412 1.00 74.69 95 SER A N 1
ATOM 706 C CA . SER A 1 95 ? 29.270 13.024 -8.200 1.00 74.69 95 SER A CA 1
ATOM 707 C C . SER A 1 95 ? 30.195 13.877 -7.321 1.00 74.69 95 SER A C 1
ATOM 709 O O . SER A 1 95 ? 31.202 14.409 -7.789 1.00 74.69 95 SER A O 1
ATOM 711 N N . SER A 1 96 ? 29.863 14.021 -6.036 1.00 68.38 96 SER A N 1
ATOM 712 C CA . SER A 1 96 ? 30.637 14.759 -5.035 1.00 68.38 96 SER A CA 1
ATOM 713 C C . SER A 1 96 ? 30.321 14.253 -3.621 1.00 68.38 96 SER A C 1
ATOM 715 O O . SER A 1 96 ? 29.317 13.564 -3.432 1.00 68.38 96 SER A O 1
ATOM 717 N N . PRO A 1 97 ? 31.155 14.554 -2.604 1.00 67.69 97 PRO A N 1
ATOM 718 C CA . PRO A 1 97 ? 30.820 14.227 -1.223 1.00 67.69 97 PRO A CA 1
ATOM 719 C C . PRO A 1 97 ? 29.482 14.861 -0.828 1.00 67.69 97 PRO A C 1
ATOM 721 O O . PRO A 1 97 ? 29.313 16.074 -0.964 1.00 67.69 97 PRO A O 1
ATOM 724 N N . VAL A 1 98 ? 28.555 14.050 -0.316 1.00 64.69 98 VAL A N 1
ATOM 725 C CA . VAL A 1 98 ? 27.260 14.507 0.205 1.00 64.69 98 VAL A CA 1
ATOM 726 C C . VAL A 1 98 ? 27.526 15.382 1.431 1.00 64.69 98 VAL A C 1
ATOM 728 O O . VAL A 1 98 ? 27.806 14.877 2.517 1.00 64.69 98 VAL A O 1
ATOM 731 N N . ASN A 1 99 ? 27.532 16.705 1.246 1.00 57.41 99 ASN A N 1
ATOM 732 C CA . ASN A 1 99 ? 27.825 17.663 2.321 1.00 57.41 99 ASN A CA 1
ATOM 733 C C . ASN A 1 99 ? 26.601 18.470 2.773 1.00 57.41 99 ASN A C 1
ATOM 735 O O . ASN A 1 99 ? 26.668 19.133 3.810 1.00 57.41 99 ASN A O 1
ATOM 739 N N . THR A 1 100 ? 25.488 18.399 2.038 1.00 55.62 100 THR A N 1
ATOM 740 C CA . THR A 1 100 ? 24.267 19.137 2.361 1.00 55.62 100 THR A CA 1
ATOM 741 C C . THR A 1 100 ? 23.186 18.205 2.898 1.00 55.62 100 THR A C 1
ATOM 743 O O . THR A 1 100 ? 23.075 17.048 2.501 1.00 55.62 100 THR A O 1
ATOM 746 N N . LYS A 1 101 ? 22.365 18.723 3.820 1.00 63.22 101 LYS A N 1
ATOM 747 C CA . LYS A 1 101 ? 21.165 18.046 4.346 1.00 63.22 101 LYS A CA 1
ATOM 748 C C . LYS A 1 101 ? 20.005 18.039 3.337 1.00 63.22 101 LYS A C 1
ATOM 750 O O . LYS A 1 101 ? 18.868 17.787 3.725 1.00 63.22 101 LYS A O 1
ATOM 755 N N . ASP A 1 102 ? 20.274 18.371 2.079 1.00 73.69 102 ASP A N 1
ATOM 756 C CA . ASP A 1 102 ? 19.238 18.547 1.074 1.00 73.69 102 ASP A CA 1
ATOM 757 C C . ASP A 1 102 ? 18.777 17.184 0.568 1.00 73.69 102 ASP A C 1
ATOM 759 O O . ASP A 1 102 ? 19.588 16.300 0.280 1.00 73.69 102 ASP A O 1
ATOM 763 N N . LEU A 1 103 ? 17.464 17.030 0.451 1.00 77.00 103 LEU A N 1
ATOM 764 C CA . LEU A 1 103 ? 16.832 15.849 -0.114 1.00 77.00 103 LEU A CA 1
ATOM 765 C C . LEU A 1 103 ? 16.323 16.185 -1.513 1.00 77.00 103 LEU A C 1
ATOM 767 O O . LEU A 1 103 ? 15.710 17.232 -1.727 1.00 77.00 103 LEU A O 1
ATOM 771 N N . GLY A 1 104 ? 16.613 15.304 -2.462 1.00 82.19 104 GLY A N 1
ATOM 772 C CA . GLY A 1 104 ? 16.070 15.341 -3.812 1.00 82.19 104 GLY A CA 1
ATOM 773 C C . GLY A 1 104 ? 15.268 14.092 -4.120 1.00 82.19 104 GLY A C 1
ATOM 774 O O . GLY A 1 104 ? 15.396 13.083 -3.427 1.00 82.19 104 GLY A O 1
ATOM 775 N N . PHE A 1 105 ? 14.493 14.161 -5.198 1.00 86.69 105 PHE A N 1
ATOM 776 C CA . PHE A 1 105 ? 13.790 13.009 -5.740 1.00 86.69 105 PHE A CA 1
ATOM 777 C C . PHE A 1 105 ? 14.095 12.872 -7.228 1.00 86.69 105 PHE A C 1
ATOM 779 O O . PHE A 1 105 ? 14.081 13.862 -7.961 1.00 86.69 105 PHE A O 1
ATOM 786 N N . GLU A 1 106 ? 14.367 11.648 -7.661 1.00 88.06 106 GLU A N 1
ATOM 787 C CA . GLU A 1 106 ? 14.569 11.293 -9.060 1.00 88.06 106 GLU A CA 1
ATOM 788 C C . GLU A 1 106 ? 13.634 10.136 -9.419 1.00 88.06 106 GLU A C 1
ATOM 790 O O . GLU A 1 106 ? 13.588 9.134 -8.710 1.00 88.06 106 GLU A O 1
ATOM 795 N N . ALA A 1 107 ? 12.874 10.281 -10.505 1.00 89.38 107 ALA A N 1
ATOM 796 C CA . ALA A 1 107 ? 12.058 9.203 -11.052 1.00 89.38 107 ALA A CA 1
ATOM 797 C C . ALA A 1 107 ? 12.848 8.445 -12.126 1.00 89.38 107 ALA A C 1
ATOM 799 O O . ALA A 1 107 ? 13.522 9.058 -12.965 1.00 89.38 107 ALA A O 1
ATOM 800 N N . VAL A 1 108 ? 12.763 7.116 -12.108 1.00 91.31 108 VAL A N 1
ATOM 801 C CA . VAL A 1 108 ? 13.377 6.248 -13.115 1.00 91.31 108 VAL A CA 1
ATOM 802 C C . VAL A 1 108 ? 12.383 5.214 -13.625 1.00 91.31 108 VAL A C 1
ATOM 804 O O . VAL A 1 108 ? 11.690 4.571 -12.844 1.00 91.31 108 VAL A O 1
ATOM 807 N N . GLU A 1 109 ? 12.326 5.055 -14.945 1.00 92.94 109 GLU A N 1
ATOM 808 C CA . GLU A 1 109 ? 11.577 3.986 -15.601 1.00 92.94 109 GLU A CA 1
ATOM 809 C C . GLU A 1 109 ? 12.464 2.740 -15.707 1.00 92.94 109 GLU A C 1
ATOM 811 O O . GLU A 1 109 ? 13.599 2.812 -16.181 1.00 92.94 109 GLU A O 1
ATOM 816 N N . VAL A 1 110 ? 11.942 1.597 -15.268 1.00 91.62 110 VAL A N 1
ATOM 817 C CA . VAL A 1 110 ? 12.614 0.298 -15.305 1.00 91.62 110 VAL A CA 1
ATOM 818 C C . VAL A 1 110 ? 11.720 -0.703 -16.022 1.00 91.62 110 VAL A C 1
ATOM 820 O O . VAL A 1 110 ? 10.579 -0.924 -15.619 1.00 91.62 110 VAL A O 1
ATOM 823 N N . VAL A 1 111 ? 12.247 -1.348 -17.063 1.00 93.06 111 VAL A N 1
ATOM 824 C CA . VAL A 1 111 ? 11.582 -2.486 -17.709 1.00 93.06 111 VAL A CA 1
ATOM 825 C C . VAL A 1 111 ? 11.795 -3.713 -16.830 1.00 93.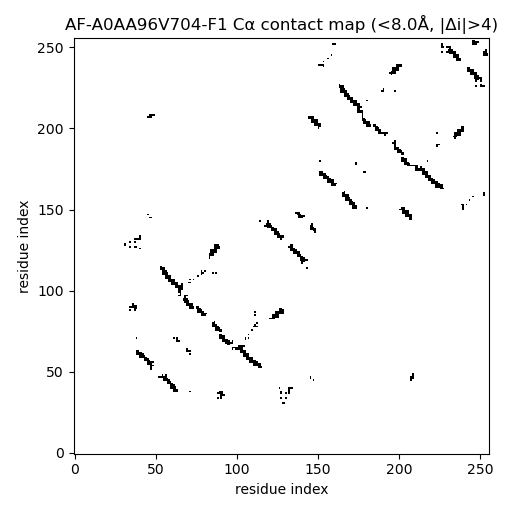06 111 VAL A C 1
ATOM 827 O O . VAL A 1 111 ? 12.912 -4.215 -16.715 1.00 93.06 111 VAL A O 1
ATOM 830 N N . LEU A 1 112 ? 10.726 -4.184 -16.190 1.00 92.38 112 LEU A N 1
ATOM 831 C CA . LEU A 1 112 ? 10.774 -5.360 -15.325 1.00 92.38 112 LEU A CA 1
ATOM 832 C C . LEU A 1 112 ? 10.897 -6.658 -16.129 1.00 92.38 112 LEU A C 1
ATOM 834 O O . LEU A 1 112 ? 11.485 -7.633 -15.668 1.00 92.38 112 LEU A O 1
ATOM 838 N N . GLY A 1 113 ? 10.325 -6.662 -17.328 1.00 91.31 113 GLY A N 1
ATOM 839 C CA . GLY A 1 113 ? 10.311 -7.787 -18.249 1.00 91.31 113 GLY A CA 1
ATOM 840 C C . GLY A 1 113 ? 9.227 -7.605 -19.303 1.00 91.31 113 GLY A C 1
ATOM 841 O O . GLY A 1 113 ? 8.603 -6.546 -19.402 1.00 91.31 113 GLY A O 1
ATOM 842 N N . THR A 1 114 ? 8.984 -8.650 -20.079 1.00 90.56 114 THR A N 1
ATOM 843 C CA . THR A 1 114 ? 7.893 -8.712 -21.055 1.00 90.56 114 THR A CA 1
ATOM 844 C C . THR A 1 114 ? 6.732 -9.555 -20.531 1.00 90.56 114 THR A C 1
ATOM 846 O O . THR A 1 114 ? 6.938 -10.466 -19.731 1.00 90.56 114 THR A O 1
ATOM 849 N N . LYS A 1 115 ? 5.495 -9.271 -20.961 1.00 87.25 115 LYS A N 1
ATOM 850 C CA . LYS A 1 115 ? 4.273 -9.944 -20.477 1.00 87.25 115 LYS A CA 1
ATOM 851 C C . LYS A 1 115 ? 4.344 -11.468 -20.581 1.00 87.25 115 LYS A C 1
ATOM 853 O O . LYS A 1 115 ? 3.852 -12.155 -19.699 1.00 87.25 115 LYS A O 1
ATOM 858 N N . ASP A 1 116 ? 4.990 -12.003 -21.614 1.00 87.69 116 ASP A N 1
ATOM 859 C CA . ASP A 1 116 ? 5.177 -13.445 -21.823 1.00 87.69 116 ASP A CA 1
ATOM 860 C C . ASP A 1 116 ? 6.120 -14.118 -20.807 1.00 87.69 116 ASP A C 1
ATOM 862 O O . ASP A 1 116 ? 6.100 -15.343 -20.663 1.00 87.69 116 ASP A O 1
ATOM 866 N N . GLN A 1 117 ? 6.926 -13.339 -20.080 1.00 89.81 117 GLN A N 1
ATOM 867 C CA . GLN A 1 117 ? 7.742 -13.826 -18.965 1.00 89.81 117 GLN A CA 1
ATOM 868 C C . GLN A 1 117 ? 6.930 -13.970 -17.671 1.00 89.81 117 GLN A C 1
ATOM 870 O O . GLN A 1 117 ? 7.353 -14.699 -16.769 1.00 89.81 117 GLN A O 1
ATOM 875 N N . PHE A 1 118 ? 5.764 -13.323 -17.592 1.00 90.69 118 PHE A N 1
ATOM 876 C CA . PHE A 1 118 ? 4.858 -13.392 -16.455 1.00 90.69 118 PHE A CA 1
ATOM 877 C C . PHE A 1 118 ? 3.726 -14.384 -16.733 1.00 90.69 118 PHE A C 1
ATOM 879 O O . PHE A 1 118 ? 3.070 -14.365 -17.772 1.00 90.69 118 PHE A O 1
ATOM 886 N N . LYS A 1 119 ? 3.509 -15.299 -15.792 1.00 91.56 119 LYS A N 1
ATOM 887 C CA . LYS A 1 119 ? 2.361 -16.207 -15.784 1.00 91.56 119 LYS A CA 1
ATOM 888 C C . LYS A 1 119 ? 1.272 -15.607 -14.912 1.00 91.56 119 LYS A C 1
ATOM 890 O O . LYS A 1 119 ? 1.567 -14.787 -14.052 1.00 91.56 119 LYS A O 1
ATOM 895 N N . ASP A 1 120 ? 0.041 -16.074 -15.076 1.00 93.00 120 ASP A N 1
ATOM 896 C CA . ASP A 1 120 ? -1.021 -15.723 -14.137 1.00 93.00 120 ASP A CA 1
ATOM 897 C C . ASP A 1 120 ? -0.616 -16.121 -12.707 1.00 93.00 120 ASP A C 1
ATOM 899 O O . ASP A 1 120 ? -0.194 -17.258 -12.460 1.00 93.00 120 ASP A O 1
ATOM 903 N N . GLY A 1 121 ? -0.716 -15.168 -11.785 1.00 93.56 121 GLY A N 1
ATOM 904 C CA . GLY A 1 121 ? -0.237 -15.291 -10.415 1.00 93.56 121 GLY A CA 1
ATOM 905 C C . GLY A 1 121 ? 0.306 -13.980 -9.852 1.00 93.56 121 GLY A C 1
ATOM 906 O O . GLY A 1 121 ? 0.377 -12.956 -10.533 1.00 93.56 121 GLY A O 1
ATOM 907 N N . GLU A 1 122 ? 0.680 -14.028 -8.580 1.00 94.31 122 GLU A N 1
ATOM 908 C CA . GLU A 1 122 ? 1.309 -12.916 -7.873 1.00 94.31 122 GLU A CA 1
ATOM 909 C C . GLU A 1 122 ? 2.828 -12.994 -7.980 1.00 94.31 122 GLU A C 1
ATOM 911 O O . GLU A 1 122 ? 3.418 -14.076 -7.959 1.00 94.31 122 GLU A O 1
ATOM 916 N N . TYR A 1 123 ? 3.452 -11.826 -8.078 1.00 94.44 123 TYR A N 1
ATOM 917 C CA . TYR A 1 123 ? 4.890 -11.653 -8.092 1.00 94.44 123 TYR A CA 1
ATOM 918 C C . TYR A 1 123 ? 5.296 -10.655 -7.016 1.00 94.44 123 TYR A C 1
ATOM 920 O O . TYR A 1 123 ? 4.758 -9.549 -6.942 1.00 94.44 123 TYR A O 1
ATOM 928 N N . THR A 1 124 ? 6.296 -11.019 -6.217 1.00 94.56 124 THR A N 1
ATOM 929 C CA . THR A 1 124 ? 6.929 -10.090 -5.277 1.00 94.56 124 THR A CA 1
ATOM 930 C C . THR A 1 124 ? 8.021 -9.315 -6.003 1.00 94.56 124 THR A C 1
ATOM 932 O O . THR A 1 124 ? 9.015 -9.896 -6.445 1.00 94.56 124 THR A O 1
ATOM 935 N N . VAL A 1 125 ? 7.865 -8.001 -6.114 1.00 93.94 125 VAL A N 1
ATOM 936 C CA . VAL A 1 125 ? 8.912 -7.105 -6.607 1.00 93.94 125 VAL A CA 1
ATOM 937 C C . VAL A 1 125 ? 9.773 -6.684 -5.422 1.00 93.94 125 VAL A C 1
ATOM 939 O O . VAL A 1 125 ? 9.273 -6.152 -4.436 1.00 93.94 125 VAL A O 1
ATOM 942 N N . ILE A 1 126 ? 11.073 -6.949 -5.511 1.00 93.12 126 ILE A N 1
ATOM 943 C CA . ILE A 1 126 ? 12.059 -6.682 -4.465 1.00 93.12 126 ILE A CA 1
ATOM 944 C C . ILE A 1 126 ? 13.086 -5.720 -5.046 1.00 93.12 126 ILE A C 1
ATOM 946 O O . ILE A 1 126 ? 13.938 -6.113 -5.847 1.00 93.12 126 ILE A O 1
ATOM 950 N N . VAL A 1 127 ? 13.012 -4.455 -4.648 1.00 91.19 127 VAL A N 1
ATOM 951 C CA . VAL A 1 127 ? 13.988 -3.437 -5.033 1.00 91.19 127 VAL A CA 1
ATOM 952 C C . VAL A 1 127 ? 15.072 -3.352 -3.972 1.00 91.19 127 VAL A C 1
ATOM 954 O O . VAL A 1 127 ? 14.781 -3.245 -2.785 1.00 91.19 127 VAL A O 1
ATOM 957 N N . ASN A 1 128 ? 16.328 -3.385 -4.403 1.00 86.56 128 ASN A N 1
ATOM 958 C CA . ASN A 1 128 ? 17.504 -3.346 -3.540 1.00 86.56 128 ASN A CA 1
ATOM 959 C C . ASN A 1 128 ? 17.523 -4.453 -2.465 1.00 86.56 128 ASN A C 1
ATOM 961 O O . ASN A 1 128 ? 17.908 -4.214 -1.318 1.00 86.56 128 ASN A O 1
ATOM 965 N N . GLY A 1 129 ? 17.093 -5.662 -2.841 1.00 76.25 129 GLY A N 1
ATOM 966 C CA . GLY A 1 129 ? 16.983 -6.811 -1.939 1.00 76.25 129 GLY A CA 1
ATOM 967 C C . GLY A 1 129 ? 18.282 -7.161 -1.206 1.00 76.25 129 GLY A C 1
ATOM 968 O O . GLY A 1 129 ? 19.363 -7.136 -1.793 1.00 76.25 129 GLY A O 1
ATOM 969 N N . GLY A 1 130 ? 18.176 -7.516 0.075 1.00 71.50 130 GLY A N 1
ATOM 970 C CA . GLY A 1 130 ? 19.314 -7.846 0.936 1.00 71.50 130 GLY A CA 1
ATOM 971 C C . GLY A 1 130 ? 20.075 -6.631 1.476 1.00 71.50 130 GLY A C 1
ATOM 972 O O . GLY A 1 130 ? 21.189 -6.792 1.980 1.00 71.50 130 GLY A O 1
ATOM 973 N N . THR A 1 131 ? 19.496 -5.429 1.381 1.00 78.94 131 THR A N 1
ATOM 974 C CA . THR A 1 131 ? 20.080 -4.177 1.892 1.00 78.94 131 THR A CA 1
ATOM 975 C C . THR A 1 131 ? 19.196 -3.529 2.958 1.00 78.94 131 THR A C 1
ATOM 977 O O . THR A 1 131 ? 18.034 -3.885 3.130 1.00 78.94 131 THR A O 1
ATOM 980 N N . ASP A 1 132 ? 19.730 -2.537 3.672 1.00 79.12 132 ASP A N 1
ATOM 981 C CA . ASP A 1 132 ? 18.979 -1.707 4.625 1.00 79.12 132 ASP A CA 1
ATOM 982 C C . ASP A 1 132 ? 17.949 -0.777 3.955 1.00 79.12 132 ASP A C 1
ATOM 984 O O . ASP A 1 132 ? 17.146 -0.148 4.642 1.00 79.12 132 ASP A O 1
ATOM 988 N N . LYS A 1 133 ? 17.968 -0.694 2.620 1.00 81.81 133 LYS A N 1
ATOM 989 C CA . LYS A 1 133 ? 17.050 0.100 1.794 1.00 81.81 133 LYS A CA 1
ATOM 990 C C . LYS A 1 133 ? 16.187 -0.769 0.883 1.00 81.81 133 LYS A C 1
ATOM 992 O O . LYS A 1 133 ? 15.718 -0.297 -0.154 1.00 81.81 133 LYS A O 1
ATOM 997 N N . GLU A 1 134 ? 16.020 -2.037 1.247 1.00 87.62 134 GLU A N 1
ATOM 998 C CA . GLU A 1 134 ? 15.114 -2.941 0.555 1.00 87.62 134 GLU A CA 1
ATOM 999 C C . GLU A 1 134 ? 13.690 -2.368 0.554 1.00 87.62 134 GLU A C 1
ATOM 1001 O O . GLU A 1 134 ? 13.181 -1.903 1.576 1.00 87.62 134 GLU A O 1
ATOM 1006 N N . TYR A 1 135 ? 13.051 -2.414 -0.610 1.00 88.81 135 TYR A N 1
ATOM 1007 C CA . TYR A 1 135 ? 11.644 -2.089 -0.787 1.00 88.81 135 TYR A CA 1
ATOM 1008 C C . TYR A 1 135 ? 10.944 -3.282 -1.425 1.00 88.81 135 TYR A C 1
ATOM 1010 O O . TYR A 1 135 ? 11.443 -3.849 -2.399 1.00 88.81 135 TYR A O 1
ATOM 1018 N N . THR A 1 136 ? 9.786 -3.655 -0.889 1.00 90.75 136 THR A N 1
ATOM 1019 C CA . THR A 1 136 ? 8.996 -4.779 -1.392 1.00 90.75 136 THR A CA 1
ATOM 1020 C C . THR A 1 136 ? 7.584 -4.341 -1.734 1.00 90.75 136 THR A C 1
ATOM 1022 O O . THR A 1 136 ? 6.990 -3.493 -1.070 1.00 90.75 136 THR A O 1
ATOM 1025 N N . SER A 1 137 ? 7.054 -4.929 -2.794 1.00 90.81 137 SER A N 1
ATOM 1026 C CA . SER A 1 137 ? 5.697 -4.705 -3.281 1.00 90.81 137 SER A CA 1
ATOM 1027 C C . SER A 1 137 ? 5.223 -5.932 -4.051 1.00 90.81 137 SER A C 1
ATOM 1029 O O . SER A 1 137 ? 6.006 -6.830 -4.374 1.00 90.81 137 SER A O 1
ATOM 1031 N N . VAL A 1 138 ? 3.926 -5.982 -4.339 1.00 91.50 138 VAL A N 1
ATOM 1032 C CA . VAL A 1 138 ? 3.303 -7.091 -5.061 1.00 91.50 138 VAL A CA 1
ATOM 1033 C C . VAL A 1 138 ? 2.679 -6.569 -6.348 1.00 91.50 138 VAL A C 1
ATOM 1035 O O . VAL A 1 138 ? 2.052 -5.506 -6.366 1.00 91.50 138 VAL A O 1
ATOM 1038 N N . ILE A 1 139 ? 2.845 -7.338 -7.419 1.00 93.88 139 ILE A N 1
ATOM 1039 C CA . ILE A 1 139 ? 2.079 -7.207 -8.658 1.00 93.88 139 ILE A CA 1
ATOM 1040 C C . ILE A 1 139 ? 1.384 -8.536 -8.947 1.00 93.88 139 ILE 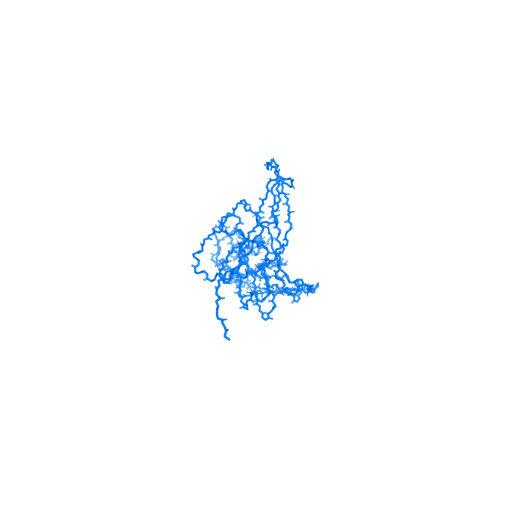A C 1
ATOM 1042 O O . ILE A 1 139 ? 1.877 -9.594 -8.563 1.00 93.88 139 ILE A O 1
ATOM 1046 N N . LYS A 1 140 ? 0.245 -8.504 -9.631 1.00 93.31 140 LYS A N 1
ATOM 1047 C CA . LYS A 1 140 ? -0.501 -9.696 -10.040 1.00 93.31 140 LYS A CA 1
ATOM 1048 C C . LYS A 1 140 ? -0.744 -9.652 -11.537 1.00 93.31 140 LYS A C 1
ATOM 1050 O O . LYS A 1 140 ? -1.153 -8.626 -12.070 1.00 93.31 140 LYS A O 1
ATOM 1055 N N . PHE A 1 141 ? -0.531 -10.783 -12.193 1.00 92.12 141 PHE A N 1
ATOM 1056 C CA . PHE A 1 141 ? -0.991 -11.016 -13.553 1.00 92.12 141 PHE A CA 1
ATOM 1057 C C . PHE A 1 141 ? -2.204 -11.930 -13.512 1.00 92.12 141 PHE A C 1
ATOM 1059 O O . PHE A 1 141 ? -2.192 -12.968 -12.852 1.00 92.12 141 PHE A O 1
ATOM 1066 N N . GLU A 1 142 ? -3.266 -11.541 -14.201 1.00 90.44 142 GLU A N 1
ATOM 1067 C CA . GLU A 1 142 ? -4.467 -12.360 -14.312 1.00 90.44 142 GLU A CA 1
ATOM 1068 C C . GLU A 1 142 ? -5.108 -12.125 -15.671 1.00 90.44 142 GLU A C 1
ATOM 1070 O O . GLU A 1 142 ? -5.459 -10.998 -16.015 1.00 90.44 142 GLU A O 1
ATOM 1075 N N . SER A 1 143 ? -5.253 -13.187 -16.467 1.00 87.25 143 SER A N 1
ATOM 1076 C CA . SER A 1 143 ? -5.833 -13.095 -17.813 1.00 87.25 143 SER A CA 1
ATOM 1077 C C . SER A 1 143 ? -5.121 -12.079 -18.727 1.00 87.25 143 SER A C 1
ATOM 1079 O O . SER A 1 143 ? -5.758 -11.438 -19.562 1.00 87.25 143 SER A O 1
ATOM 1081 N N . GLY A 1 144 ? -3.797 -11.939 -18.582 1.00 82.75 144 GLY A N 1
ATOM 1082 C CA . GLY A 1 144 ? -2.971 -11.011 -19.371 1.00 82.75 144 GLY A CA 1
ATOM 1083 C C . GLY A 1 144 ? -3.035 -9.542 -18.933 1.00 82.75 144 GLY A C 1
ATOM 1084 O O . GLY A 1 144 ? -2.425 -8.688 -19.578 1.00 82.75 144 GLY A O 1
ATOM 1085 N N . GLU A 1 145 ? -3.745 -9.251 -17.846 1.00 87.75 145 GLU A N 1
ATOM 1086 C CA . GLU A 1 145 ? -3.862 -7.920 -17.256 1.00 87.75 145 GLU A CA 1
ATOM 1087 C C . GLU A 1 145 ? -2.906 -7.786 -16.069 1.00 87.75 145 GLU A C 1
ATOM 1089 O O . GLU A 1 145 ? -2.749 -8.723 -15.281 1.00 87.75 145 GLU A O 1
ATOM 1094 N N . LEU A 1 146 ? -2.272 -6.618 -15.949 1.00 91.12 146 LEU A N 1
ATOM 1095 C CA . LEU A 1 146 ? -1.405 -6.275 -14.828 1.00 91.12 146 LEU A CA 1
ATOM 1096 C C . LEU A 1 146 ? -2.224 -5.579 -13.743 1.00 91.12 146 LEU A C 1
ATOM 1098 O O . LEU A 1 146 ? -2.967 -4.634 -14.008 1.00 91.12 146 LEU A O 1
ATOM 1102 N N . TYR A 1 147 ? -2.017 -6.016 -12.512 1.00 91.69 147 TYR A N 1
ATOM 1103 C CA . TYR A 1 147 ? -2.534 -5.384 -11.317 1.00 91.69 147 TYR A CA 1
ATOM 1104 C C . TYR A 1 147 ? -1.392 -5.098 -10.351 1.00 91.69 147 TYR A C 1
ATOM 1106 O O . TYR A 1 147 ? -0.422 -5.853 -10.279 1.00 91.69 147 TYR A O 1
ATOM 1114 N N . TYR A 1 148 ? -1.520 -4.036 -9.573 1.00 91.12 148 TYR A N 1
ATOM 1115 C CA . TYR A 1 148 ? -0.616 -3.734 -8.472 1.00 91.12 148 TYR A CA 1
ATOM 1116 C C . TYR A 1 148 ? -1.405 -3.311 -7.241 1.00 91.12 148 TYR A C 1
ATOM 1118 O O . TYR A 1 148 ? -2.569 -2.919 -7.338 1.00 91.12 148 TYR A O 1
ATOM 1126 N N . PHE A 1 149 ? -0.773 -3.426 -6.078 1.00 91.00 149 PHE A N 1
ATOM 1127 C CA . PHE A 1 149 ? -1.434 -3.207 -4.799 1.00 91.00 149 PHE A CA 1
ATOM 1128 C C . PHE A 1 149 ? -0.841 -1.998 -4.091 1.00 91.00 149 PHE A C 1
ATOM 1130 O O . PHE A 1 149 ? 0.378 -1.828 -4.031 1.00 91.00 149 PHE A O 1
ATOM 1137 N N . THR A 1 150 ? -1.709 -1.164 -3.533 1.00 89.06 150 THR A N 1
ATOM 1138 C CA . THR A 1 150 ? -1.325 -0.017 -2.705 1.00 89.06 150 THR A CA 1
ATOM 1139 C C . THR A 1 150 ? -2.205 0.037 -1.468 1.00 89.06 150 THR A C 1
ATOM 1141 O O . THR A 1 150 ? -3.252 -0.604 -1.407 1.00 89.06 150 THR A O 1
ATOM 1144 N N . ALA A 1 151 ? -1.809 0.827 -0.471 1.00 91.31 151 ALA A N 1
ATOM 1145 C CA . ALA A 1 151 ? -2.742 1.199 0.583 1.00 91.31 151 ALA A CA 1
ATOM 1146 C C . ALA A 1 151 ? -3.917 1.976 -0.037 1.00 91.31 151 ALA A C 1
ATOM 1148 O O . ALA A 1 151 ? -3.701 2.882 -0.844 1.00 91.31 151 ALA A O 1
ATOM 1149 N N . GLY A 1 152 ? -5.146 1.620 0.333 1.00 91.75 152 GLY A N 1
ATOM 1150 C CA . GLY A 1 152 ? -6.336 2.342 -0.096 1.00 91.75 152 GLY A CA 1
ATOM 1151 C C . GLY A 1 152 ? -6.367 3.772 0.438 1.00 91.75 152 GLY A C 1
ATOM 1152 O O . GLY A 1 152 ? -5.982 4.032 1.582 1.00 91.75 152 GLY A O 1
ATOM 1153 N N . ASN A 1 153 ? -6.859 4.699 -0.383 1.00 92.06 153 ASN A N 1
ATOM 1154 C CA . ASN A 1 153 ? -7.010 6.096 0.007 1.00 92.06 153 ASN A CA 1
ATOM 1155 C C . ASN A 1 153 ? -8.183 6.241 0.978 1.00 92.06 153 ASN A C 1
ATOM 1157 O O . ASN A 1 153 ? -9.339 6.037 0.605 1.00 92.06 153 ASN A O 1
ATOM 1161 N N . ILE A 1 154 ? -7.895 6.602 2.225 1.00 94.94 154 ILE A N 1
ATOM 1162 C CA . ILE A 1 154 ? -8.928 6.739 3.249 1.00 94.94 154 ILE A CA 1
ATOM 1163 C C . ILE A 1 154 ? -9.650 8.076 3.080 1.00 94.94 154 ILE A C 1
ATOM 1165 O O . ILE A 1 154 ? -9.026 9.135 3.083 1.00 94.94 154 ILE A O 1
ATOM 1169 N N . GLY A 1 155 ? -10.968 8.013 2.902 1.00 92.25 155 GLY A N 1
ATOM 1170 C CA . GLY A 1 155 ? -11.834 9.182 2.795 1.00 92.25 155 GLY A CA 1
ATOM 1171 C C . GLY A 1 155 ? -12.361 9.646 4.147 1.00 92.25 155 GLY A C 1
ATOM 1172 O O . GLY A 1 155 ? -12.340 10.840 4.426 1.00 92.25 155 GLY A O 1
ATOM 1173 N N . ASP A 1 156 ? -12.833 8.708 4.967 1.00 95.12 156 ASP A N 1
ATOM 1174 C CA . ASP A 1 156 ? -13.374 8.982 6.300 1.00 95.12 156 ASP A CA 1
ATOM 1175 C C . ASP A 1 156 ? -13.205 7.763 7.215 1.00 95.12 156 ASP A C 1
ATOM 1177 O O . ASP A 1 156 ? -13.174 6.625 6.736 1.00 95.12 156 ASP A O 1
ATOM 1181 N N . ILE A 1 157 ? -13.103 8.005 8.519 1.00 96.19 157 ILE A N 1
ATOM 1182 C CA . ILE A 1 157 ? -13.020 6.980 9.562 1.00 96.19 157 ILE A CA 1
ATOM 1183 C C . ILE A 1 157 ? -13.956 7.410 10.686 1.00 96.19 157 ILE A C 1
ATOM 1185 O O . ILE A 1 157 ? -13.737 8.433 11.333 1.00 96.19 157 ILE A O 1
ATOM 1189 N N . VAL A 1 158 ? -14.969 6.596 10.956 1.00 95.81 158 VAL A N 1
ATOM 1190 C CA . VAL A 1 158 ? -15.930 6.832 12.030 1.00 95.81 158 VAL A CA 1
ATOM 1191 C C . VAL A 1 158 ? -15.766 5.748 13.080 1.00 95.81 158 VAL A C 1
ATOM 1193 O O . VAL A 1 158 ? -15.870 4.560 12.786 1.00 95.81 158 VAL A O 1
ATOM 1196 N N . ILE A 1 159 ? -15.514 6.166 14.317 1.00 95.94 159 ILE A N 1
ATOM 1197 C CA . ILE A 1 159 ? -15.440 5.270 15.470 1.00 95.94 159 ILE A CA 1
ATOM 1198 C C . ILE A 1 159 ? -16.758 5.382 16.227 1.00 95.94 159 ILE A C 1
ATOM 1200 O O . ILE A 1 159 ? -17.202 6.477 16.569 1.00 95.94 159 ILE A O 1
ATOM 1204 N N . GLY A 1 160 ? -17.385 4.242 16.478 1.00 94.56 160 GLY A N 1
ATOM 1205 C CA . GLY A 1 160 ? -18.660 4.156 17.169 1.00 94.56 160 GLY A CA 1
ATOM 1206 C C . GLY A 1 160 ? -18.751 2.898 18.014 1.00 94.56 160 GLY A C 1
ATOM 1207 O O . GLY A 1 160 ? -17.763 2.201 18.255 1.00 94.56 160 GLY A O 1
ATOM 1208 N N . ASN A 1 161 ? -19.954 2.612 18.491 1.00 94.44 161 ASN A N 1
ATOM 1209 C CA . ASN A 1 161 ? -20.230 1.381 19.204 1.00 94.44 161 ASN A CA 1
ATOM 1210 C C . ASN A 1 161 ? -21.586 0.794 18.812 1.00 94.44 161 ASN A C 1
ATOM 1212 O O . ASN A 1 161 ? -22.570 1.511 18.635 1.00 94.44 161 ASN A O 1
ATOM 1216 N N . ASP A 1 162 ? -21.635 -0.533 18.752 1.00 93.94 162 ASP A N 1
ATOM 1217 C CA . ASP A 1 162 ? -22.867 -1.311 18.664 1.00 93.94 162 ASP A CA 1
ATOM 1218 C C . ASP A 1 162 ? -23.003 -2.157 19.933 1.00 93.94 162 ASP A C 1
ATOM 1220 O O . ASP A 1 162 ? -22.347 -3.191 20.121 1.00 93.94 162 ASP A O 1
ATOM 1224 N N . GLY A 1 163 ? -23.801 -1.651 20.874 1.00 92.81 163 GLY A N 1
ATOM 1225 C CA . GLY A 1 163 ? -23.861 -2.184 22.229 1.00 92.81 163 GLY A CA 1
ATOM 1226 C C . GLY A 1 163 ? -22.499 -2.082 22.917 1.00 92.81 163 GLY A C 1
ATOM 1227 O O . GLY A 1 163 ? -21.978 -0.983 23.103 1.00 92.81 163 GLY A O 1
ATOM 1228 N N . ASN A 1 164 ? -21.939 -3.234 23.298 1.00 95.50 164 ASN A N 1
ATOM 1229 C CA . ASN A 1 164 ? -20.621 -3.324 23.934 1.00 95.50 164 ASN A CA 1
ATOM 1230 C C . ASN A 1 164 ? -19.465 -3.372 22.919 1.00 95.50 164 ASN A C 1
ATOM 1232 O O . ASN A 1 164 ? -18.313 -3.268 23.316 1.00 95.50 164 ASN A O 1
ATOM 1236 N N . ASN A 1 165 ? -19.729 -3.570 21.625 1.00 96.50 165 ASN A N 1
ATOM 1237 C CA . ASN A 1 165 ? -18.668 -3.680 20.626 1.00 96.50 165 ASN A CA 1
ATOM 1238 C C . ASN A 1 165 ? -18.236 -2.291 20.158 1.00 96.50 165 ASN A C 1
ATOM 1240 O O . ASN A 1 165 ? -19.084 -1.485 19.785 1.00 96.50 165 ASN A O 1
ATOM 1244 N N . ILE A 1 166 ? -16.930 -2.040 20.123 1.00 96.56 166 ILE A N 1
ATOM 1245 C CA . ILE A 1 166 ? -16.351 -0.843 19.508 1.00 96.56 166 ILE A CA 1
ATOM 1246 C C . ILE A 1 166 ? -16.220 -1.118 18.012 1.00 96.56 166 ILE A C 1
ATOM 1248 O O . ILE A 1 166 ? -15.572 -2.095 17.617 1.00 96.56 166 ILE A O 1
ATOM 1252 N N . THR A 1 167 ? -16.843 -0.276 17.194 1.00 97.12 167 THR A N 1
ATOM 1253 C CA . THR A 1 167 ? -16.880 -0.408 15.738 1.00 97.12 167 THR A CA 1
ATOM 1254 C C . THR A 1 167 ? -16.088 0.706 15.069 1.00 97.12 167 THR A C 1
ATOM 1256 O O . THR A 1 167 ? -16.064 1.841 15.542 1.00 97.12 167 THR A O 1
ATOM 1259 N N . VAL A 1 168 ? -15.448 0.380 13.952 1.00 97.25 168 VAL A N 1
ATOM 1260 C CA . VAL A 1 168 ? -14.784 1.344 13.075 1.00 97.25 168 VAL A CA 1
ATOM 1261 C C . VAL A 1 168 ? -15.353 1.174 11.682 1.00 97.25 168 VAL A C 1
ATOM 1263 O O . VAL A 1 168 ? -15.179 0.119 11.076 1.00 97.25 168 VAL A O 1
ATOM 1266 N N . ASP A 1 169 ? -16.004 2.214 11.182 1.00 97.25 169 ASP A N 1
ATOM 1267 C CA . ASP A 1 169 ? -16.473 2.297 9.807 1.00 97.25 169 ASP A CA 1
ATOM 1268 C C . ASP A 1 169 ? -15.479 3.130 9.001 1.00 97.25 169 ASP A C 1
ATOM 1270 O O . ASP A 1 169 ? -15.221 4.294 9.307 1.00 97.25 169 ASP A O 1
ATOM 1274 N N . VAL A 1 170 ? -14.904 2.526 7.968 1.00 97.50 170 VAL A N 1
ATOM 1275 C CA . VAL A 1 170 ? -13.910 3.155 7.102 1.00 97.50 170 VAL A CA 1
ATOM 1276 C C . VAL A 1 170 ? -14.500 3.347 5.716 1.00 97.50 170 VAL A C 1
ATOM 1278 O O . VAL A 1 170 ? -14.941 2.394 5.076 1.00 97.50 170 VAL A O 1
ATOM 1281 N N . SER A 1 171 ? -14.465 4.583 5.227 1.00 96.88 171 SER A N 1
ATOM 1282 C CA . SER A 1 171 ? -14.758 4.922 3.837 1.00 96.88 171 SER A CA 1
ATOM 1283 C C . SER A 1 171 ? -13.457 4.966 3.043 1.00 96.88 171 SER A C 1
ATOM 1285 O O . SER A 1 171 ? -12.567 5.764 3.344 1.00 96.88 171 SER A O 1
ATOM 1287 N N . VAL A 1 172 ? -13.343 4.128 2.016 1.00 95.50 172 VAL A N 1
ATOM 1288 C CA . VAL A 1 172 ? -12.209 4.097 1.088 1.00 95.50 172 VAL A CA 1
ATOM 1289 C C . VAL A 1 172 ? -12.621 4.721 -0.239 1.00 95.50 172 VAL A C 1
ATOM 1291 O O . VAL A 1 172 ? -13.668 4.393 -0.802 1.00 95.50 172 VAL A O 1
ATOM 1294 N N . VAL A 1 173 ? -11.785 5.630 -0.734 1.00 92.88 173 VAL A N 1
ATOM 1295 C CA . VAL A 1 173 ? -11.959 6.322 -2.010 1.00 92.88 173 VAL A CA 1
ATOM 1296 C C . VAL A 1 173 ? -11.177 5.583 -3.086 1.00 92.88 173 VAL A C 1
ATOM 1298 O O . VAL A 1 173 ? -9.961 5.441 -2.991 1.00 92.88 173 VAL A O 1
ATOM 1301 N N . LEU A 1 174 ? -11.883 5.145 -4.122 1.00 90.44 174 LEU A N 1
ATOM 1302 C CA . LEU A 1 174 ? -11.327 4.449 -5.274 1.00 90.44 174 LEU A CA 1
ATOM 1303 C C . LEU A 1 174 ? -11.370 5.348 -6.510 1.00 90.44 174 LEU A C 1
ATOM 1305 O O . LEU A 1 174 ? -12.385 6.000 -6.790 1.00 90.44 174 LEU A O 1
ATOM 1309 N N . GLY A 1 175 ? -10.287 5.336 -7.280 1.00 84.00 175 GLY A N 1
ATOM 1310 C CA . GLY A 1 175 ? -10.138 5.989 -8.579 1.00 84.00 175 GLY A CA 1
ATOM 1311 C C . GLY A 1 175 ? -10.938 5.313 -9.697 1.00 84.00 175 GLY A C 1
ATOM 1312 O O . GLY A 1 175 ? -10.397 4.966 -10.736 1.00 84.00 175 GLY A O 1
ATOM 1313 N N . GLY A 1 176 ? -12.239 5.098 -9.527 1.00 80.38 176 GLY A N 1
ATOM 1314 C CA . GLY A 1 176 ? -13.111 4.609 -10.598 1.00 80.38 176 GLY A CA 1
ATOM 1315 C C . GLY A 1 176 ? -12.947 3.125 -10.909 1.00 80.38 176 GLY A C 1
ATOM 1316 O O . GLY A 1 176 ? -12.716 2.320 -10.018 1.00 80.38 176 GLY A O 1
ATOM 1317 N N . SER A 1 177 ? -13.134 2.734 -12.176 1.00 79.88 177 SER A N 1
ATOM 1318 C CA . SER A 1 177 ? -13.245 1.315 -12.559 1.00 79.88 177 SER A CA 1
ATOM 1319 C C . SER A 1 177 ? -11.930 0.531 -12.572 1.00 79.88 177 SER A C 1
ATOM 1321 O O . SER A 1 177 ? -11.969 -0.677 -12.788 1.00 79.88 177 SER A O 1
ATOM 1323 N N . ALA A 1 178 ? -10.785 1.201 -12.428 1.00 85.69 178 ALA A N 1
ATOM 1324 C CA . ALA A 1 178 ? -9.485 0.533 -12.397 1.00 85.69 178 ALA A CA 1
ATOM 1325 C C . ALA A 1 178 ? -9.114 0.060 -10.986 1.00 85.69 178 ALA A C 1
ATOM 1327 O O . ALA A 1 178 ? -8.302 -0.846 -10.848 1.00 85.69 178 ALA A O 1
ATOM 1328 N N . GLU A 1 179 ? -9.713 0.643 -9.948 1.00 90.00 179 GLU A N 1
ATOM 1329 C CA . GLU A 1 179 ? -9.388 0.338 -8.560 1.00 90.00 179 GLU A CA 1
ATOM 1330 C C . GLU A 1 179 ? -10.506 -0.471 -7.906 1.00 90.00 179 GLU A C 1
ATOM 1332 O O . GLU A 1 179 ? -11.695 -0.194 -8.066 1.00 90.00 179 GLU A O 1
ATOM 1337 N N . THR A 1 180 ? -10.115 -1.474 -7.132 1.00 92.25 180 THR A N 1
ATOM 1338 C CA . THR A 1 180 ? -11.020 -2.281 -6.313 1.00 92.25 180 THR A CA 1
ATOM 1339 C C . THR A 1 180 ? -10.411 -2.486 -4.934 1.00 92.25 180 THR A C 1
ATOM 1341 O O . THR A 1 180 ? -9.194 -2.422 -4.771 1.00 92.25 180 THR A O 1
ATOM 1344 N N . LEU A 1 181 ? -11.252 -2.716 -3.925 1.00 93.62 181 LEU A N 1
ATOM 1345 C CA . LEU A 1 181 ? -10.759 -3.155 -2.623 1.00 93.62 181 LEU A CA 1
ATOM 1346 C C . LEU A 1 181 ? -10.276 -4.596 -2.716 1.00 93.62 181 LEU A C 1
ATOM 1348 O O . LEU A 1 181 ? -11.034 -5.476 -3.132 1.00 93.62 181 LEU A O 1
ATOM 1352 N N . ASP A 1 182 ? -9.059 -4.835 -2.246 1.00 93.69 182 ASP A N 1
ATOM 1353 C CA . ASP A 1 182 ? -8.534 -6.180 -2.074 1.00 93.69 182 ASP A CA 1
ATOM 1354 C C . ASP A 1 182 ? -8.966 -6.722 -0.706 1.00 93.69 182 ASP A C 1
ATOM 1356 O O . ASP A 1 182 ? -8.232 -6.715 0.284 1.00 93.69 182 ASP A O 1
ATOM 1360 N N . LYS A 1 183 ? -10.236 -7.132 -0.642 1.00 92.69 183 LYS A N 1
ATOM 1361 C CA . LYS A 1 183 ? -10.880 -7.549 0.610 1.00 92.69 183 LYS A CA 1
ATOM 1362 C C . LYS A 1 183 ? -10.222 -8.768 1.250 1.00 92.69 183 LYS A C 1
ATOM 1364 O O . LYS A 1 183 ? -10.309 -8.927 2.464 1.00 92.69 183 LYS A O 1
ATOM 1369 N N . GLU A 1 184 ? -9.604 -9.632 0.450 1.00 90.94 184 GLU A N 1
ATOM 1370 C CA . GLU A 1 184 ? -9.000 -10.879 0.927 1.00 90.94 184 GLU A CA 1
ATOM 1371 C C . GLU A 1 184 ? -7.711 -10.625 1.719 1.00 90.94 184 GLU A C 1
ATOM 1373 O O . GLU A 1 184 ? -7.369 -11.421 2.593 1.00 90.94 184 GLU A O 1
ATOM 1378 N N . ASN A 1 185 ? -7.055 -9.485 1.481 1.00 91.44 185 ASN A N 1
ATOM 1379 C CA . ASN A 1 185 ? -5.800 -9.099 2.126 1.00 91.44 185 ASN A CA 1
ATOM 1380 C C . ASN A 1 185 ? -5.948 -7.942 3.131 1.00 91.44 185 ASN A C 1
ATOM 1382 O O . ASN A 1 185 ? -4.950 -7.368 3.574 1.00 91.44 185 ASN A O 1
ATOM 1386 N N . ILE A 1 186 ? -7.177 -7.599 3.532 1.00 95.25 186 ILE A N 1
ATOM 1387 C CA . ILE A 1 186 ? -7.396 -6.681 4.656 1.00 95.25 186 ILE A CA 1
ATOM 1388 C C . ILE A 1 186 ? -6.857 -7.325 5.936 1.00 95.25 186 ILE A C 1
ATOM 1390 O O . ILE A 1 186 ? -7.186 -8.466 6.263 1.00 95.25 186 ILE A O 1
ATOM 1394 N N . THR A 1 187 ? -6.053 -6.580 6.697 1.00 96.44 187 THR A N 1
ATOM 1395 C CA . THR A 1 187 ? -5.495 -7.058 7.969 1.00 96.44 187 THR A CA 1
ATOM 1396 C C . THR A 1 187 ? -5.771 -6.091 9.112 1.00 96.44 187 THR A C 1
ATOM 1398 O O . THR A 1 187 ? -5.960 -4.892 8.918 1.00 96.44 187 THR A O 1
ATOM 1401 N N . THR A 1 188 ? -5.803 -6.631 10.329 1.00 96.62 188 THR A N 1
ATOM 1402 C CA . THR A 1 188 ? -5.970 -5.867 11.572 1.00 96.62 188 THR A CA 1
ATOM 1403 C C . THR A 1 188 ? -4.951 -6.336 12.604 1.00 96.62 188 THR A C 1
ATOM 1405 O O . THR A 1 188 ? -4.657 -7.534 12.647 1.00 96.62 188 THR A O 1
ATOM 1408 N N . SER A 1 189 ? -4.500 -5.464 13.509 1.00 96.06 189 SER A N 1
ATOM 1409 C CA . SER A 1 189 ? -3.634 -5.856 14.637 1.00 96.06 189 SER A CA 1
ATOM 1410 C C . SER A 1 189 ? -4.304 -6.864 15.585 1.00 96.06 189 SER A C 1
ATOM 1412 O O . SER A 1 189 ? -3.629 -7.545 16.360 1.00 96.06 189 SER A O 1
ATOM 1414 N N . GLY A 1 190 ? -5.640 -6.955 15.547 1.00 93.12 190 GLY A N 1
ATOM 1415 C CA . GLY A 1 190 ? -6.461 -7.881 16.329 1.00 93.12 190 GLY A CA 1
ATOM 1416 C C . GLY A 1 190 ? -6.640 -7.482 17.797 1.00 93.12 190 GLY A C 1
ATOM 1417 O O . GLY A 1 190 ? -7.532 -7.999 18.466 1.00 93.12 190 GLY A O 1
ATOM 1418 N N . LYS A 1 191 ? -5.819 -6.559 18.304 1.00 94.00 191 LYS A N 1
ATOM 1419 C CA . LYS A 1 191 ? -5.904 -5.974 19.646 1.00 94.00 191 LYS A CA 1
ATOM 1420 C C . LYS A 1 191 ? -5.209 -4.616 19.685 1.00 94.00 191 LYS A C 1
ATOM 1422 O O . LYS A 1 191 ? -4.364 -4.329 18.835 1.00 94.00 191 LYS A O 1
ATOM 1427 N N . PHE A 1 192 ? -5.515 -3.844 20.721 1.00 95.75 192 PHE A N 1
ATOM 1428 C CA . PHE A 1 192 ? -4.750 -2.652 21.061 1.00 95.75 192 PHE A CA 1
ATOM 1429 C C . PHE A 1 192 ? -3.349 -3.032 21.548 1.00 95.75 192 PHE A C 1
ATOM 1431 O O . PHE A 1 192 ? -3.168 -4.020 22.273 1.00 95.75 192 PHE A O 1
ATOM 1438 N N . ASP A 1 193 ? -2.353 -2.263 21.129 1.00 95.69 193 ASP A N 1
ATOM 1439 C CA . ASP A 1 193 ? -1.005 -2.362 21.665 1.00 95.69 193 ASP A CA 1
ATOM 1440 C C . ASP A 1 193 ? -0.893 -1.704 23.055 1.00 95.69 193 ASP A C 1
ATOM 1442 O O . ASP A 1 193 ? -1.866 -1.228 23.643 1.00 95.69 193 ASP A O 1
ATOM 1446 N N . LYS A 1 194 ? 0.321 -1.703 23.612 1.00 92.94 194 LYS A N 1
ATOM 1447 C CA . LYS A 1 194 ? 0.612 -1.119 24.932 1.00 92.94 194 LYS A CA 1
ATOM 1448 C C . LYS A 1 194 ? 0.416 0.404 24.993 1.00 92.94 194 LYS A C 1
ATOM 1450 O O . LYS A 1 194 ? 0.339 0.943 26.091 1.00 92.94 194 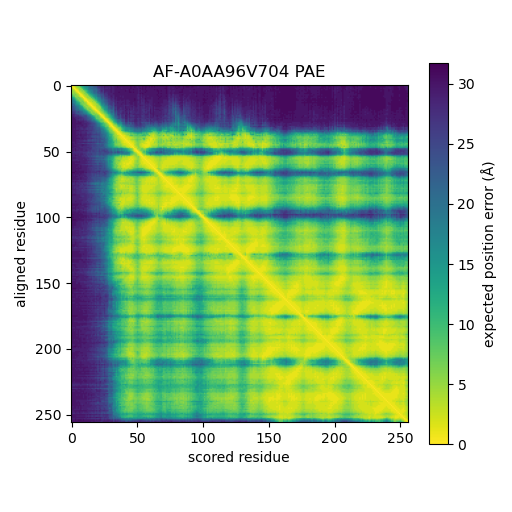LYS A O 1
ATOM 1455 N N . ASP A 1 195 ? 0.404 1.066 23.839 1.00 95.00 195 ASP A N 1
ATOM 1456 C CA . ASP A 1 195 ? 0.283 2.511 23.687 1.00 95.00 195 ASP A CA 1
ATOM 1457 C C . ASP A 1 195 ? -1.161 2.893 23.286 1.00 95.00 195 ASP A C 1
ATOM 1459 O O . ASP A 1 195 ? -1.431 4.049 22.970 1.00 95.00 195 ASP A O 1
ATOM 1463 N N . GLY A 1 196 ? -2.097 1.932 23.312 1.00 95.62 196 GLY A N 1
ATOM 1464 C CA . GLY A 1 196 ? -3.509 2.145 23.004 1.00 95.62 196 GLY A CA 1
ATOM 1465 C C . GLY A 1 196 ? -3.817 2.226 21.507 1.00 95.62 196 GLY A C 1
ATOM 1466 O O . GLY A 1 196 ? -4.856 2.771 21.137 1.00 95.62 196 GLY A O 1
ATOM 1467 N N . LYS A 1 197 ? -2.946 1.703 20.635 1.00 97.50 197 LYS A N 1
ATOM 1468 C CA . LYS A 1 197 ? -3.109 1.764 19.174 1.00 97.50 197 LYS A CA 1
ATOM 1469 C C . LYS A 1 197 ? -3.694 0.478 18.598 1.00 97.50 197 LYS A C 1
ATOM 1471 O O . LYS A 1 197 ? -3.264 -0.618 18.956 1.00 97.50 197 LYS A O 1
ATOM 1476 N N . TYR A 1 198 ? -4.643 0.612 17.676 1.00 97.81 198 TYR A N 1
ATOM 1477 C CA . TYR A 1 198 ? -5.200 -0.481 16.879 1.00 97.81 198 TYR A CA 1
ATOM 1478 C C . TYR A 1 198 ? -4.973 -0.197 15.397 1.00 97.81 198 TYR A C 1
ATOM 1480 O O . TYR A 1 198 ? -5.384 0.851 14.904 1.00 97.81 198 TYR A O 1
ATOM 1488 N N . GLU A 1 199 ? -4.341 -1.121 14.679 1.00 98.00 199 GLU A N 1
ATOM 1489 C CA . GLU A 1 199 ? -3.975 -0.914 13.276 1.00 98.00 199 GLU A CA 1
ATOM 1490 C C . GLU A 1 199 ? -4.895 -1.701 12.343 1.00 98.00 199 GLU A C 1
ATOM 1492 O O . GLU A 1 199 ? -5.203 -2.869 12.593 1.00 98.00 199 GLU A O 1
ATOM 1497 N N . ILE A 1 200 ? -5.313 -1.059 11.254 1.00 98.12 200 ILE A N 1
ATOM 1498 C CA . ILE A 1 200 ? -6.086 -1.640 10.158 1.00 98.12 200 ILE A CA 1
ATOM 1499 C C . ILE A 1 200 ? -5.360 -1.299 8.856 1.00 98.12 200 ILE A C 1
ATOM 1501 O O . ILE A 1 200 ? -5.083 -0.133 8.564 1.00 98.12 200 ILE A O 1
ATOM 1505 N N . TYR A 1 201 ? -5.070 -2.315 8.055 1.00 97.25 201 TYR A N 1
ATOM 1506 C CA . TYR A 1 201 ? -4.529 -2.148 6.715 1.00 97.25 201 TYR A CA 1
ATOM 1507 C C . TYR A 1 201 ? -5.563 -2.600 5.689 1.00 97.25 201 TYR A C 1
ATOM 1509 O O . TYR A 1 201 ? -5.992 -3.755 5.701 1.00 97.25 201 TYR A O 1
ATOM 1517 N N . ILE A 1 202 ? -5.961 -1.680 4.812 1.00 96.75 202 ILE A N 1
ATOM 1518 C CA . ILE A 1 202 ? -6.939 -1.906 3.747 1.00 96.75 202 ILE A CA 1
ATOM 1519 C C . ILE A 1 202 ? -6.243 -1.707 2.397 1.00 96.75 202 ILE A C 1
ATOM 1521 O O . ILE A 1 202 ? -6.044 -0.557 1.987 1.00 96.75 202 ILE A O 1
ATOM 1525 N N . PRO A 1 203 ? -5.853 -2.786 1.703 1.00 94.81 203 PRO A N 1
ATOM 1526 C CA . PRO A 1 203 ? -5.243 -2.679 0.390 1.00 94.81 203 PRO A CA 1
ATOM 1527 C C . PRO A 1 203 ? -6.276 -2.422 -0.714 1.00 94.81 203 PRO A C 1
ATOM 1529 O O . PRO A 1 203 ? -7.429 -2.861 -0.665 1.00 94.81 203 PRO A O 1
ATOM 1532 N N . THR A 1 204 ? -5.829 -1.726 -1.751 1.00 93.31 204 THR A N 1
ATOM 1533 C CA . THR A 1 204 ? -6.519 -1.594 -3.033 1.00 93.31 204 THR A CA 1
ATOM 1534 C C . THR A 1 204 ? -5.737 -2.318 -4.110 1.00 93.31 204 THR A C 1
ATOM 1536 O O . THR A 1 204 ? -4.523 -2.149 -4.214 1.00 93.31 204 THR A O 1
ATOM 1539 N N . GLN A 1 205 ? -6.448 -3.071 -4.940 1.00 92.69 205 GLN A N 1
ATOM 1540 C CA . GLN A 1 205 ? -5.933 -3.636 -6.176 1.00 92.69 205 GLN A CA 1
ATOM 1541 C C . GLN A 1 205 ? -6.240 -2.668 -7.319 1.00 92.69 205 GLN A C 1
ATOM 1543 O O . GLN A 1 205 ? -7.399 -2.315 -7.554 1.00 92.69 205 GLN A O 1
ATOM 1548 N N . ILE A 1 206 ? -5.202 -2.264 -8.042 1.00 90.31 206 ILE A N 1
ATOM 1549 C CA . ILE A 1 206 ? -5.278 -1.318 -9.149 1.00 90.31 206 ILE A CA 1
ATOM 1550 C C . ILE A 1 206 ? -4.924 -2.052 -10.432 1.00 90.31 206 ILE A C 1
ATOM 1552 O O . ILE A 1 206 ? -3.822 -2.577 -10.570 1.00 90.31 206 ILE A O 1
ATOM 1556 N N . LYS A 1 207 ? -5.871 -2.103 -11.365 1.00 89.62 207 LYS A N 1
ATOM 1557 C CA . LYS A 1 207 ? -5.657 -2.583 -12.724 1.00 89.62 207 LYS A CA 1
ATOM 1558 C C . LYS A 1 207 ? -4.917 -1.512 -13.521 1.00 89.62 207 LYS A C 1
ATOM 1560 O O . LYS A 1 207 ? -5.366 -0.370 -13.582 1.00 89.62 207 LYS A O 1
ATOM 1565 N N . ASP A 1 208 ? -3.831 -1.898 -14.173 1.00 83.75 208 ASP A N 1
ATOM 1566 C CA . ASP A 1 208 ? -3.153 -1.048 -15.144 1.00 83.75 208 ASP A CA 1
ATOM 1567 C C . ASP A 1 208 ? -4.074 -0.693 -16.332 1.00 83.75 208 ASP A C 1
ATOM 1569 O O . ASP A 1 208 ? -4.913 -1.488 -16.769 1.00 83.75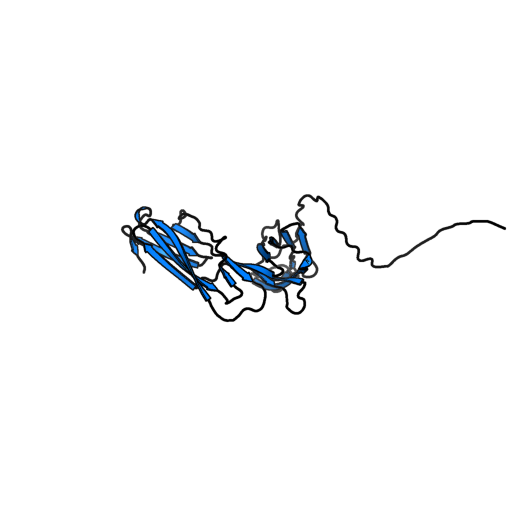 208 ASP A O 1
ATOM 1573 N N . GLY A 1 209 ? -3.923 0.519 -16.865 1.00 74.19 209 GLY A N 1
ATOM 1574 C CA . GLY A 1 209 ? -4.682 1.013 -18.012 1.00 74.19 209 GLY A CA 1
ATOM 1575 C C . GLY A 1 209 ? -5.469 2.296 -17.748 1.00 74.19 209 GLY A C 1
ATOM 1576 O O . GLY A 1 209 ? -5.197 3.063 -16.829 1.00 74.19 209 GLY A O 1
ATOM 1577 N N . ILE A 1 210 ? -6.431 2.586 -18.631 1.00 67.25 210 ILE A N 1
ATOM 1578 C CA . ILE A 1 210 ? -7.160 3.860 -18.603 1.00 67.25 210 ILE A CA 1
ATOM 1579 C C . ILE A 1 210 ? -8.139 3.881 -17.433 1.00 67.25 210 ILE A C 1
ATOM 1581 O O . ILE A 1 210 ? -9.167 3.201 -17.435 1.00 67.25 210 ILE A O 1
ATOM 1585 N N . THR A 1 211 ? -7.851 4.762 -16.489 1.00 67.25 211 THR A N 1
ATOM 1586 C CA . THR A 1 211 ? -8.702 5.036 -15.342 1.00 67.25 211 THR A CA 1
ATOM 1587 C C . THR A 1 211 ? -9.732 6.117 -15.665 1.00 67.25 211 THR A C 1
ATOM 1589 O O . THR A 1 211 ? -9.430 7.138 -16.285 1.00 67.25 211 THR A O 1
ATOM 1592 N N . THR A 1 212 ? -10.976 5.927 -15.229 1.00 69.94 212 THR A N 1
ATOM 1593 C CA . THR A 1 212 ? -11.986 6.993 -15.272 1.00 69.94 212 THR A CA 1
ATOM 1594 C C . THR A 1 212 ? -11.820 7.916 -14.070 1.00 69.94 212 THR A C 1
ATOM 1596 O O . THR A 1 212 ? -11.664 7.422 -12.962 1.00 69.94 212 THR A O 1
ATOM 1599 N N . LEU A 1 213 ? -11.998 9.229 -14.237 1.00 72.50 213 LEU A N 1
ATOM 1600 C CA . LEU A 1 213 ? -11.973 10.211 -13.134 1.00 72.50 213 LEU A CA 1
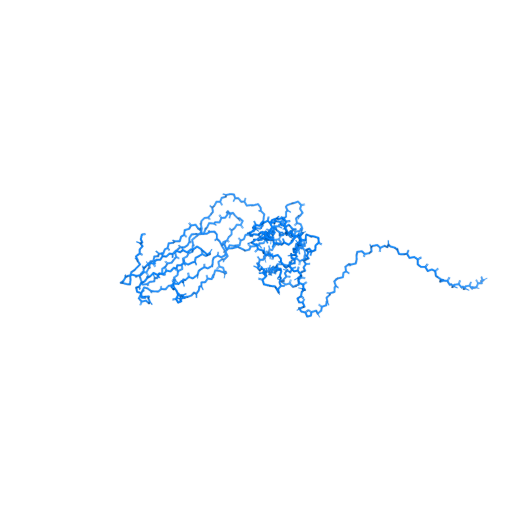ATOM 1601 C C . LEU A 1 213 ? -13.161 10.107 -12.146 1.00 72.50 213 LEU A C 1
ATOM 1603 O O . LEU A 1 213 ? -13.378 11.009 -11.340 1.00 72.50 213 LEU A O 1
ATOM 1607 N N . ASN A 1 214 ? -13.969 9.050 -12.223 1.00 83.00 214 ASN A N 1
ATOM 1608 C CA . ASN A 1 214 ? -15.112 8.862 -11.338 1.00 83.00 214 ASN A CA 1
ATOM 1609 C C . ASN A 1 214 ? -14.626 8.343 -9.987 1.00 83.00 214 ASN A C 1
ATOM 1611 O O . ASN A 1 214 ? -14.058 7.263 -9.937 1.00 83.00 214 ASN A O 1
ATOM 1615 N N . LEU A 1 215 ? -14.890 9.062 -8.900 1.00 86.62 215 LEU A N 1
ATOM 1616 C CA . LEU A 1 215 ? -14.599 8.561 -7.558 1.00 86.62 215 LEU A CA 1
ATOM 1617 C C . LEU A 1 215 ? -15.701 7.602 -7.107 1.00 86.62 215 LEU A C 1
ATOM 1619 O O . LEU A 1 215 ? -16.889 7.918 -7.211 1.00 86.62 215 LEU A O 1
ATOM 1623 N N . ILE A 1 216 ? -15.303 6.439 -6.600 1.00 89.56 216 ILE A N 1
ATOM 1624 C CA . ILE A 1 216 ? -16.199 5.455 -5.992 1.00 89.56 216 ILE A CA 1
ATOM 1625 C C . ILE A 1 216 ? -15.855 5.382 -4.507 1.00 89.56 216 ILE A C 1
ATOM 1627 O O . ILE A 1 216 ? -14.688 5.286 -4.146 1.00 89.56 216 ILE A O 1
ATOM 1631 N N . TYR A 1 217 ? -16.873 5.425 -3.653 1.00 90.88 217 TYR A N 1
ATOM 1632 C CA . TYR A 1 217 ? -16.712 5.281 -2.209 1.00 90.88 217 TYR A CA 1
ATOM 1633 C C . TYR A 1 217 ? -17.186 3.893 -1.801 1.00 90.88 217 TYR A C 1
ATOM 1635 O O . TYR A 1 217 ? -18.313 3.504 -2.123 1.00 90.88 217 TYR A O 1
ATOM 1643 N N . VAL A 1 218 ? -16.330 3.153 -1.106 1.00 93.69 218 VAL A N 1
ATOM 1644 C CA . VAL A 1 218 ? -16.644 1.827 -0.567 1.00 93.69 218 VAL A CA 1
ATOM 1645 C C . VAL A 1 218 ? -16.475 1.863 0.945 1.00 93.69 218 VAL A C 1
ATOM 1647 O O . VAL A 1 218 ? -15.573 2.525 1.445 1.00 93.69 218 VAL A O 1
ATOM 1650 N N . GLN A 1 219 ? -17.361 1.184 1.668 1.00 95.81 219 GLN A N 1
ATOM 1651 C CA . GLN A 1 219 ? -17.345 1.139 3.128 1.00 95.81 219 GLN A CA 1
ATOM 1652 C C . GLN A 1 219 ? -16.940 -0.247 3.622 1.00 95.81 219 GLN A C 1
ATOM 1654 O O . GLN A 1 219 ? -17.452 -1.250 3.122 1.00 95.81 219 GLN A O 1
ATOM 1659 N N . GLU A 1 220 ? -16.066 -0.278 4.624 1.00 97.31 220 GLU A N 1
ATOM 1660 C CA . GLU A 1 220 ? -15.706 -1.472 5.389 1.00 97.31 220 GLU A CA 1
ATOM 1661 C C . GLU A 1 220 ? -15.899 -1.205 6.883 1.00 97.31 220 GLU A C 1
ATOM 1663 O O . GLU A 1 220 ? -15.553 -0.130 7.371 1.00 97.31 220 GLU A O 1
ATOM 1668 N N . SER A 1 221 ? -16.435 -2.188 7.604 1.00 96.94 221 SER A N 1
ATOM 1669 C CA . SER A 1 221 ? -16.752 -2.078 9.031 1.00 96.94 221 SER A CA 1
ATOM 1670 C C . SER A 1 221 ? -15.991 -3.129 9.830 1.00 96.94 221 SER A C 1
ATOM 1672 O O . SER A 1 221 ? -16.014 -4.316 9.498 1.00 96.94 221 SER A O 1
ATOM 1674 N N . PHE A 1 222 ? -15.362 -2.706 10.922 1.00 97.50 222 PHE A N 1
ATOM 1675 C CA . PHE A 1 222 ? -14.531 -3.548 11.779 1.00 97.50 222 PHE A CA 1
ATOM 1676 C C . PHE A 1 222 ? -15.019 -3.499 13.220 1.00 97.50 222 PHE A C 1
ATOM 1678 O O . PHE A 1 222 ? -15.379 -2.438 13.718 1.00 97.50 222 PHE A O 1
ATOM 1685 N N . VAL A 1 223 ? -14.976 -4.633 13.919 1.00 97.31 223 VAL A N 1
ATOM 1686 C CA . VAL A 1 223 ? -15.117 -4.674 15.380 1.00 97.31 223 VAL A CA 1
ATOM 1687 C C . VAL A 1 223 ? -13.720 -4.766 15.978 1.00 97.31 223 VAL A C 1
ATOM 1689 O O . VAL A 1 223 ? -13.027 -5.760 15.763 1.00 97.31 223 VAL A O 1
ATOM 1692 N N . ILE A 1 224 ? -13.306 -3.740 16.721 1.00 96.31 224 ILE A N 1
ATOM 1693 C CA . ILE A 1 224 ? -11.914 -3.600 17.188 1.00 96.31 224 ILE A CA 1
ATOM 1694 C C . ILE A 1 224 ? -11.727 -3.913 18.677 1.00 96.31 224 ILE A C 1
ATOM 1696 O O . ILE A 1 224 ? -10.602 -3.987 19.167 1.00 96.31 224 ILE A O 1
ATOM 1700 N N . GLY A 1 225 ? -12.819 -4.122 19.412 1.00 94.12 225 GLY A N 1
ATOM 1701 C CA . GLY A 1 225 ? -12.776 -4.439 20.836 1.00 94.12 225 GLY A CA 1
ATOM 1702 C C . GLY A 1 225 ? -14.140 -4.334 21.504 1.00 94.12 225 GLY A C 1
ATOM 1703 O O . GLY A 1 225 ? -15.165 -4.200 20.835 1.00 94.12 225 GLY A O 1
ATOM 1704 N N . GLN A 1 226 ? -14.139 -4.391 22.835 1.00 95.62 226 GLN A N 1
ATOM 1705 C CA . GLN A 1 226 ? -15.333 -4.210 23.660 1.00 95.62 226 GLN A CA 1
ATOM 1706 C C . GLN A 1 226 ? -15.131 -3.080 24.670 1.00 95.62 226 GLN A C 1
ATOM 1708 O O . GLN A 1 226 ? -14.047 -2.972 25.243 1.00 95.62 226 GLN A O 1
ATOM 1713 N N . LEU A 1 227 ? -16.164 -2.275 24.924 1.00 94.50 227 LEU A N 1
ATOM 1714 C CA . LEU A 1 227 ? -16.104 -1.146 25.860 1.00 94.50 227 LEU A CA 1
ATOM 1715 C C . LEU A 1 227 ? -15.727 -1.608 27.269 1.00 94.50 227 LEU A C 1
ATOM 1717 O O . LEU A 1 227 ? -14.806 -1.066 27.864 1.00 94.50 227 LEU A O 1
ATOM 1721 N N . ASP A 1 228 ? -16.350 -2.687 27.745 1.00 93.50 228 ASP A N 1
ATOM 1722 C CA . ASP A 1 228 ? -16.084 -3.259 29.075 1.00 93.50 228 ASP A CA 1
ATOM 1723 C C . ASP A 1 228 ? -14.681 -3.881 29.224 1.00 93.50 228 ASP A C 1
ATOM 1725 O O . ASP A 1 228 ? -14.287 -4.288 30.318 1.00 93.50 228 ASP A O 1
ATOM 1729 N N . SER A 1 229 ? -13.937 -4.023 28.122 1.00 93.00 229 SER A N 1
ATOM 1730 C CA . SER A 1 229 ? -12.578 -4.580 28.124 1.00 93.00 229 SER A CA 1
ATOM 1731 C C . SER A 1 229 ? -11.479 -3.520 28.138 1.00 93.00 229 SER A C 1
ATOM 1733 O O . SER A 1 229 ? -10.310 -3.872 28.301 1.00 93.00 229 SER A O 1
ATOM 1735 N N . LEU A 1 230 ? -11.844 -2.249 27.954 1.00 93.00 230 LEU A N 1
ATOM 1736 C CA . LEU A 1 230 ? -10.915 -1.128 27.924 1.00 93.00 230 LEU A CA 1
ATOM 1737 C C . LEU A 1 230 ? -11.044 -0.301 29.201 1.00 93.00 230 LEU A C 1
ATOM 1739 O O . LEU A 1 230 ? -12.142 -0.050 29.691 1.00 93.00 230 LEU A O 1
ATOM 1743 N N . GLU A 1 231 ? -9.903 0.126 29.734 1.00 94.88 231 GLU A N 1
ATOM 1744 C CA . GLU A 1 231 ? -9.865 1.112 30.813 1.00 94.88 231 GLU A CA 1
ATOM 1745 C C . GLU A 1 231 ? -10.137 2.512 30.252 1.00 94.88 231 GLU A C 1
ATOM 1747 O O . GLU A 1 231 ? -9.908 2.773 29.066 1.00 94.88 231 GLU A O 1
ATOM 1752 N N . ASP A 1 232 ? -10.583 3.421 31.118 1.00 95.56 232 ASP A N 1
ATOM 1753 C CA . ASP A 1 232 ? -10.733 4.828 30.762 1.00 95.56 232 ASP A CA 1
ATOM 1754 C C . ASP A 1 232 ? -9.393 5.404 30.274 1.00 95.56 232 ASP A C 1
ATOM 1756 O O . ASP A 1 232 ? -8.347 5.233 30.908 1.00 95.56 232 ASP A O 1
ATOM 1760 N N . GLY A 1 233 ? -9.418 6.100 29.140 1.00 95.44 233 GLY A N 1
ATOM 1761 C CA . GLY A 1 233 ? -8.213 6.608 28.492 1.00 95.44 233 GLY A CA 1
ATOM 1762 C C . GLY A 1 233 ? -8.408 6.929 27.015 1.00 95.44 233 GLY A C 1
ATOM 1763 O O . GLY A 1 233 ? -9.469 6.691 26.442 1.00 95.44 233 GLY A O 1
ATOM 1764 N N . THR A 1 234 ? -7.366 7.483 26.396 1.00 95.94 234 THR A N 1
ATOM 1765 C CA . THR A 1 234 ? -7.340 7.778 24.959 1.00 95.94 234 THR A CA 1
ATOM 1766 C C . THR A 1 234 ? -6.678 6.636 24.201 1.00 95.94 234 THR A C 1
ATOM 1768 O O . THR A 1 234 ? -5.587 6.192 24.554 1.00 95.94 234 THR A O 1
ATOM 1771 N N . TYR A 1 235 ? -7.337 6.209 23.136 1.00 96.56 235 TYR A N 1
ATOM 1772 C CA . TYR A 1 235 ? -6.914 5.161 22.222 1.00 96.56 235 TYR A CA 1
ATOM 1773 C C . TYR A 1 235 ? -6.865 5.731 20.807 1.00 96.56 235 TYR A C 1
ATOM 1775 O O . TYR A 1 235 ? -7.499 6.744 20.515 1.00 96.56 235 TYR A O 1
ATOM 1783 N N . THR A 1 236 ? -6.140 5.069 19.912 1.00 97.12 236 THR A N 1
ATOM 1784 C CA . THR A 1 236 ? -5.994 5.519 18.525 1.00 97.12 236 THR A CA 1
ATOM 1785 C C . THR A 1 236 ? -6.245 4.369 17.569 1.00 97.12 236 THR A C 1
ATOM 1787 O O . THR A 1 236 ? -5.639 3.305 17.689 1.00 97.12 236 THR A O 1
ATOM 1790 N N . VAL A 1 237 ? -7.100 4.594 16.576 1.00 97.50 237 VAL A N 1
ATOM 1791 C CA . VAL A 1 237 ? -7.216 3.711 15.415 1.00 97.50 237 VAL A CA 1
ATOM 1792 C C . VAL A 1 237 ? -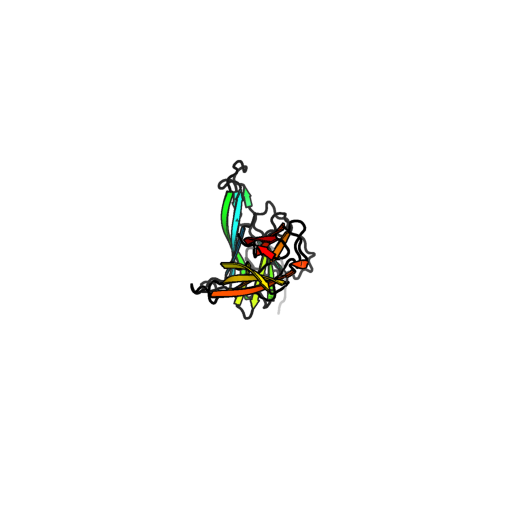6.326 4.258 14.308 1.00 97.50 237 VAL A C 1
ATOM 1794 O O . VAL A 1 237 ? -6.371 5.448 14.006 1.00 97.50 237 VAL A O 1
ATOM 1797 N N . ILE A 1 238 ? -5.510 3.395 13.714 1.00 97.75 238 ILE A N 1
ATOM 1798 C CA . ILE A 1 238 ? -4.619 3.732 12.607 1.00 97.75 238 ILE A CA 1
ATOM 1799 C C . ILE A 1 238 ? -5.076 2.949 11.386 1.00 97.75 238 ILE A C 1
ATOM 1801 O O . ILE A 1 238 ? -4.960 1.726 11.364 1.00 97.75 238 ILE A O 1
ATOM 1805 N N . VAL A 1 239 ? -5.584 3.638 10.365 1.00 97.56 239 VAL A N 1
ATOM 1806 C CA . VAL A 1 239 ? -6.027 3.006 9.117 1.00 97.56 239 VAL A CA 1
ATOM 1807 C C . VAL A 1 239 ? -5.151 3.482 7.972 1.00 97.56 239 VAL A C 1
ATOM 1809 O O . VAL A 1 239 ? -5.158 4.666 7.646 1.00 97.56 239 VAL A O 1
ATOM 1812 N N . ASN A 1 240 ? -4.367 2.582 7.372 1.00 95.31 240 ASN A N 1
ATOM 1813 C CA . ASN A 1 240 ? -3.408 2.928 6.308 1.00 95.31 240 ASN A CA 1
ATOM 1814 C C . ASN A 1 240 ? -2.503 4.135 6.659 1.00 95.31 240 ASN A C 1
ATOM 1816 O O . ASN A 1 240 ? -2.159 4.942 5.799 1.00 95.31 240 ASN A O 1
ATOM 1820 N N . GLY A 1 241 ? -2.135 4.274 7.937 1.00 92.88 241 GLY A N 1
ATOM 1821 C CA . GLY A 1 241 ? -1.316 5.377 8.454 1.00 92.88 241 GLY A CA 1
ATOM 1822 C C . GLY A 1 241 ? -2.084 6.640 8.869 1.00 92.88 241 GLY A C 1
ATOM 1823 O O . GLY A 1 241 ? -1.485 7.518 9.485 1.00 92.88 241 GLY A O 1
ATOM 1824 N N . ALA A 1 242 ? -3.388 6.743 8.591 1.00 94.31 242 ALA A N 1
ATOM 1825 C CA . ALA A 1 242 ? -4.232 7.808 9.131 1.00 94.31 242 ALA A CA 1
ATOM 1826 C C . ALA A 1 242 ? -4.599 7.496 10.588 1.00 94.31 242 ALA A C 1
ATOM 1828 O O . ALA A 1 242 ? -5.204 6.461 10.862 1.00 94.31 242 ALA A O 1
ATOM 1829 N N . GLU A 1 243 ? -4.229 8.380 11.515 1.00 95.12 243 GLU A N 1
ATOM 1830 C CA . GLU A 1 243 ? -4.456 8.205 12.953 1.00 95.12 243 GLU A CA 1
ATOM 1831 C C . GLU A 1 243 ? -5.710 8.964 13.414 1.00 95.12 243 GLU A C 1
ATOM 1833 O O . GLU A 1 243 ? -5.820 10.172 13.200 1.00 95.12 243 GLU A O 1
ATOM 1838 N N . ILE A 1 244 ? -6.633 8.269 14.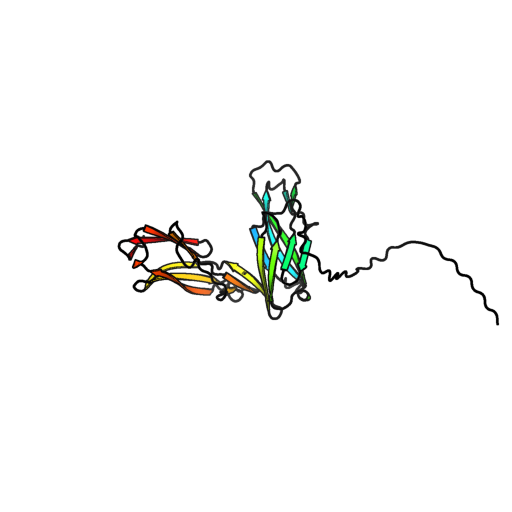086 1.00 95.12 244 ILE A N 1
ATOM 1839 C CA . ILE A 1 244 ? -7.867 8.838 14.640 1.00 95.12 244 ILE A CA 1
ATOM 1840 C C . ILE A 1 244 ? -7.962 8.484 16.126 1.00 95.12 244 ILE A C 1
ATOM 1842 O O . ILE A 1 244 ? -8.135 7.307 16.464 1.00 95.12 244 ILE A O 1
ATOM 1846 N N . PRO A 1 245 ? -7.829 9.471 17.026 1.00 95.44 245 PRO A N 1
ATOM 1847 C CA . PRO A 1 245 ? -7.979 9.239 18.451 1.00 95.44 245 PRO A CA 1
ATOM 1848 C C . PRO A 1 245 ? -9.457 9.138 18.851 1.00 95.44 245 PRO A C 1
ATOM 1850 O O . PRO A 1 245 ? -10.324 9.779 18.261 1.00 95.44 245 PRO A O 1
ATOM 1853 N N . PHE A 1 246 ? -9.730 8.377 19.905 1.00 95.19 246 PHE A N 1
ATOM 1854 C CA . PHE A 1 246 ? -11.007 8.354 20.614 1.00 95.19 246 PHE A CA 1
ATOM 1855 C C . PHE A 1 246 ? -10.766 8.117 22.105 1.00 95.19 246 PHE A C 1
ATOM 1857 O O . PHE A 1 246 ? -9.750 7.541 22.496 1.00 95.19 246 PHE A O 1
ATOM 1864 N N . THR A 1 247 ? -11.698 8.552 22.948 1.00 96.06 247 THR A N 1
ATOM 1865 C CA . THR A 1 247 ? -11.570 8.406 24.402 1.00 96.06 247 THR A CA 1
ATOM 1866 C C . THR A 1 247 ? -12.635 7.461 24.932 1.00 96.06 247 THR A C 1
ATOM 1868 O O . THR A 1 247 ? -13.797 7.547 24.539 1.00 96.06 247 THR A O 1
ATOM 1871 N N . ILE A 1 248 ? -12.232 6.563 25.829 1.00 95.75 248 ILE A N 1
ATOM 1872 C CA . ILE A 1 248 ? -13.136 5.788 26.672 1.00 95.75 248 ILE A CA 1
ATOM 1873 C C . ILE A 1 248 ? -13.262 6.498 28.017 1.00 95.75 248 ILE A C 1
ATOM 1875 O O . ILE A 1 248 ? -12.256 6.782 28.666 1.00 95.75 248 ILE A O 1
ATOM 1879 N N . GLU A 1 249 ? -14.495 6.774 28.430 1.00 94.31 249 GLU A N 1
ATOM 1880 C CA . GLU A 1 249 ? -14.816 7.267 29.768 1.00 94.31 249 GLU A CA 1
ATOM 1881 C C . GLU A 1 249 ? -16.065 6.555 30.290 1.00 94.31 249 GLU A C 1
ATOM 1883 O O . GLU A 1 249 ? -17.105 6.539 29.628 1.00 94.31 249 GLU A O 1
ATOM 1888 N N . ASN A 1 250 ? -15.981 5.959 31.482 1.00 91.81 250 ASN A N 1
ATOM 1889 C CA . ASN A 1 250 ? -17.071 5.203 32.101 1.00 91.81 250 ASN A CA 1
ATOM 1890 C C . ASN A 1 250 ? -17.675 4.135 31.161 1.00 91.81 250 ASN A C 1
ATOM 1892 O O . ASN A 1 250 ? -18.896 3.959 31.120 1.00 91.81 250 ASN A O 1
ATOM 1896 N N . HIS A 1 251 ? -16.821 3.421 30.417 1.00 88.81 251 HIS A N 1
ATOM 1897 C CA . HIS A 1 251 ? -17.207 2.430 29.396 1.00 88.81 251 HIS A CA 1
ATOM 1898 C C . HIS A 1 251 ? -18.059 3.003 28.244 1.00 88.81 251 HIS A C 1
ATOM 1900 O O . HIS A 1 251 ? -18.893 2.304 27.667 1.00 88.81 251 HIS A O 1
ATOM 1906 N N . GLN A 1 252 ? -17.879 4.280 27.899 1.00 91.19 252 GLN A N 1
ATOM 1907 C CA . GLN A 1 252 ? -18.506 4.919 26.739 1.00 91.19 252 GLN A CA 1
ATOM 1908 C C . GLN A 1 252 ? -17.457 5.584 25.853 1.00 91.19 252 GLN A C 1
ATOM 1910 O O . GLN A 1 252 ? -16.441 6.065 26.347 1.00 91.19 252 GLN A O 1
ATOM 1915 N N . ILE A 1 253 ? -17.726 5.634 24.547 1.00 92.19 253 ILE A N 1
ATOM 1916 C CA . ILE A 1 253 ? -16.916 6.416 23.609 1.00 92.19 253 ILE A CA 1
ATOM 1917 C C . ILE A 1 253 ? -17.309 7.881 23.743 1.00 92.19 253 ILE A C 1
ATOM 1919 O O . ILE A 1 253 ? -18.479 8.235 23.589 1.00 92.19 253 ILE A O 1
ATOM 1923 N N . VAL A 1 254 ? -16.318 8.726 23.995 1.00 88.38 254 VAL A N 1
ATOM 1924 C CA . VAL A 1 254 ? -16.454 10.178 24.023 1.00 88.38 254 VAL A CA 1
ATOM 1925 C C . VAL A 1 254 ? -15.729 10.739 22.804 1.00 88.38 254 VAL A C 1
ATOM 1927 O O . VAL A 1 254 ? -14.516 10.579 22.658 1.00 88.38 254 VAL A O 1
ATOM 1930 N N . THR A 1 255 ? -16.488 11.368 21.911 1.00 67.38 255 THR A N 1
ATOM 1931 C CA . THR A 1 255 ? -15.966 12.115 20.761 1.00 67.38 255 THR A CA 1
ATOM 1932 C C . THR A 1 255 ? -15.874 13.594 21.133 1.00 67.38 255 THR A C 1
ATOM 1934 O O . THR A 1 255 ? -16.874 14.150 21.597 1.00 67.38 255 THR A O 1
ATOM 1937 N N . GLU A 1 256 ? -14.709 14.220 20.943 1.00 55.97 256 GLU A N 1
ATOM 1938 C CA . GLU A 1 256 ? -14.558 15.687 21.018 1.00 55.97 256 GLU A CA 1
ATOM 1939 C C . GLU A 1 256 ? -15.137 16.395 19.785 1.00 55.97 256 GLU A C 1
ATOM 1941 O O . GLU A 1 256 ? -15.028 15.839 18.667 1.00 55.97 256 GLU A O 1
#

Mean predicted aligned error: 11.87 Å

Foldseek 3Di:
DDDDDDDDDDDDDDDDPDPDDPPPPDPDDPDDDDADAAFAWDDKDWAQDPVRNFWIKIWTKTKDAQQQFKDWPQVPWDWDDDPQEIEIETHMDTPHPRPDRDIDIDIDMDGSDTLVVDDFAKHWYWYPPPDPRIDIFIWGDDPSWIKGKDFFAWDDWDWADDVFWIKIKTKTKDQAPQKDKPVVPWDKPLAADPVQEIETTIMIIGIHDDTDNDIDIDMDMDGHDGLVVDDFDKHWYAYSNDIDIWTRDPSHIDDD

pLDDT: mean 81.13, std 19.73, range [28.39, 98.12]

Sequence (256 aa):
MKKSILLTFSVLAIAVLAVSFSGCLGSGDDKPVTIDNPATIQAITYYTLPVDDNEVKAEILVQIQGTHSQSVDKDNITVTIIGDKVYVNVPVVNSSPVNTKDLGFEAVEVVLGTKDQFKDGEYTVIVNGGTDKEYTSVIKFESGELYYFTAGNIGDIVIGNDGNNITVDVSVVLGGSAETLDKENITTSGKFDKDGKYEIYIPTQIKDGITTLNLIYVQESFVIGQLDSLEDGTYTVIVNGAEIPFTIENHQIVTE

Nearest PDB structures (foldseek):
  3k6o-assembly2_B  TM=5.278E-01  e=2.138E-01  Phocaeicola vulgatus ATCC 8482
  3stb-assembly1_C  TM=3.668E-01  e=4.934E+00  Trypanosoma brucei
  3k80-assembly1_C  TM=2.389E-01  e=8.254E+00  Trypanosoma brucei

Solvent-accessible surface area (backbone atoms only — not comparable to full-atom values): 15124 Å² total; per-residue (Å²): 144,86,88,84,93,81,91,82,90,88,80,91,82,91,87,78,88,72,87,68,86,74,85,70,90,60,96,62,76,91,69,76,70,85,71,72,56,63,39,40,71,76,49,76,47,70,43,50,50,91,89,48,72,48,41,37,32,32,44,36,34,29,50,31,56,12,67,84,14,32,47,75,35,74,92,66,51,45,64,47,78,56,95,53,32,36,40,32,41,50,31,44,43,67,80,42,82,68,82,54,96,44,76,31,76,48,77,44,82,42,75,69,46,46,54,88,79,55,64,75,43,66,30,43,37,28,35,31,55,95,49,101,43,48,44,78,51,50,35,34,33,53,94,90,40,53,30,39,61,43,72,40,47,75,71,47,78,48,78,51,66,62,86,56,34,32,30,37,40,35,33,33,49,29,60,22,87,30,39,44,76,35,72,89,68,48,45,64,65,84,45,63,49,98,83,33,40,32,45,36,41,48,36,22,38,33,44,53,70,92,60,46,94,47,77,40,81,46,79,49,77,43,79,66,49,43,33,91,78,52,71,71,45,70,33,33,43,29,48,65,82,50,75,46,75,45,30,34,52,93,64,35,84,50,82,135